Protein AF-A0A661KR61-F1 (afdb_monomer)

pLDDT: mean 91.63, std 11.03, range [31.42, 98.44]

Secondary structure (DSSP, 8-state):
-----SSPEEEEEEE-STTHHHHHHHHHHH-TTEEEEEEEGGGSSTTHHHHTTTTTTT-EEEESS-TTS--TTSHHHHHHHHHHHHHH-HHHHTT--SSSHHHHHHHHHHHHHHHHHHTS--HHHHHHHHTT--EEETTEEE-B-TTS-B-EES-TTTSEEPEEEEEETTTEEEEEESGGG-SSPPPP-

Mean predicted aligned error: 4.67 Å

Structure (mmCIF, N/CA/C/O backbone):
data_AF-A0A661KR61-F1
#
_entry.id   AF-A0A661KR61-F1
#
loop_
_atom_site.group_PDB
_atom_site.id
_atom_site.type_symbol
_atom_site.label_atom_id
_atom_site.label_alt_id
_atom_site.label_comp_id
_atom_site.label_asym_id
_atom_site.label_entity_id
_atom_site.label_seq_id
_atom_site.pdbx_PDB_ins_code
_atom_site.Cartn_x
_atom_site.Cartn_y
_atom_site.Cartn_z
_atom_site.occupancy
_atom_site.B_iso_or_equiv
_atom_site.auth_seq_id
_atom_site.auth_comp_id
_atom_site.auth_asym_id
_atom_site.auth_atom_id
_atom_site.pdbx_PDB_model_num
ATOM 1 N N . PHE A 1 1 ? 21.413 -21.999 -26.553 1.00 31.59 1 PHE A N 1
ATOM 2 C CA . PHE A 1 1 ? 20.041 -22.467 -26.269 1.00 31.59 1 PHE A CA 1
ATOM 3 C C . PHE A 1 1 ? 19.086 -21.278 -26.186 1.00 31.59 1 PHE A C 1
ATOM 5 O O . PHE A 1 1 ? 19.085 -20.569 -25.192 1.00 31.59 1 PHE A O 1
ATOM 12 N N . LYS A 1 2 ? 18.313 -20.999 -27.246 1.00 31.42 2 LYS A N 1
ATOM 13 C CA . LYS A 1 2 ? 17.220 -20.007 -27.212 1.00 31.42 2 LYS A CA 1
ATOM 14 C C . LYS A 1 2 ? 15.921 -20.759 -26.946 1.00 31.42 2 LYS A C 1
ATOM 16 O O . LYS A 1 2 ? 15.347 -21.332 -27.868 1.00 31.42 2 LYS A O 1
ATOM 21 N N . ILE A 1 3 ? 15.464 -20.772 -25.698 1.00 38.59 3 ILE A N 1
ATOM 22 C CA . ILE A 1 3 ? 14.134 -21.291 -25.371 1.00 38.59 3 ILE A CA 1
ATOM 23 C C . ILE A 1 3 ? 13.116 -20.276 -25.911 1.00 38.59 3 ILE A C 1
ATOM 25 O O . ILE A 1 3 ? 12.949 -19.183 -25.373 1.00 38.59 3 ILE A O 1
ATOM 29 N N . ARG A 1 4 ? 12.458 -20.608 -27.027 1.00 40.22 4 ARG A N 1
ATOM 30 C CA . ARG A 1 4 ? 11.282 -19.876 -27.517 1.00 40.22 4 ARG A CA 1
ATOM 31 C C . ARG A 1 4 ? 10.069 -20.342 -26.712 1.00 40.22 4 ARG A C 1
ATOM 33 O O . ARG A 1 4 ? 9.418 -21.315 -27.081 1.00 40.22 4 ARG A O 1
ATOM 40 N N . LEU A 1 5 ? 9.764 -19.641 -25.625 1.00 45.75 5 LEU A N 1
ATOM 41 C CA . LEU A 1 5 ? 8.507 -19.826 -24.902 1.00 45.75 5 LEU A CA 1
ATOM 42 C C . LEU A 1 5 ? 7.337 -19.381 -25.801 1.00 45.75 5 LEU A C 1
ATOM 44 O O . LEU A 1 5 ? 7.309 -18.243 -26.275 1.00 45.75 5 LEU A O 1
ATOM 48 N N . LYS A 1 6 ? 6.414 -20.311 -26.096 1.00 51.25 6 LYS A N 1
ATOM 49 C CA . LYS A 1 6 ? 5.202 -20.097 -26.921 1.00 51.25 6 LYS A CA 1
ATOM 50 C C . LYS A 1 6 ? 3.996 -19.574 -26.116 1.00 51.25 6 LYS A C 1
ATOM 52 O O . LYS A 1 6 ? 2.983 -19.241 -26.716 1.00 51.25 6 LYS A O 1
ATOM 57 N N . LYS A 1 7 ? 4.093 -19.507 -24.784 1.00 65.50 7 LYS A N 1
ATOM 58 C CA . LYS A 1 7 ? 3.062 -19.006 -23.860 1.00 65.50 7 LYS A CA 1
ATOM 59 C C . LYS A 1 7 ? 3.697 -17.970 -22.932 1.00 65.50 7 LYS A C 1
ATOM 61 O O . LYS A 1 7 ? 4.871 -18.129 -22.595 1.00 65.50 7 LYS A O 1
ATOM 66 N N . VAL A 1 8 ? 2.941 -16.941 -22.538 1.00 64.25 8 VAL A N 1
ATOM 67 C CA . VAL A 1 8 ? 3.375 -16.018 -21.477 1.00 64.25 8 VAL A CA 1
ATOM 68 C C . VAL A 1 8 ? 3.581 -16.850 -20.215 1.00 64.25 8 VAL A C 1
ATOM 70 O O . VAL A 1 8 ? 2.656 -17.520 -19.758 1.00 64.25 8 VAL A O 1
ATOM 73 N N . ILE A 1 9 ? 4.803 -16.853 -19.690 1.00 79.00 9 ILE A N 1
ATOM 74 C CA . ILE A 1 9 ? 5.108 -17.445 -18.389 1.00 79.00 9 ILE A CA 1
ATOM 75 C C . ILE A 1 9 ? 5.026 -16.331 -17.356 1.00 79.00 9 ILE A C 1
ATOM 77 O O . ILE A 1 9 ? 5.635 -15.277 -17.534 1.00 79.00 9 ILE A O 1
ATOM 81 N N . ILE A 1 10 ? 4.271 -16.565 -16.288 1.00 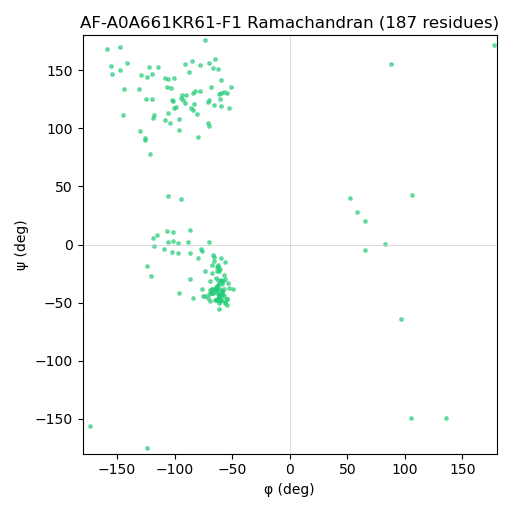85.06 10 ILE A N 1
ATOM 82 C CA . ILE A 1 10 ? 4.309 -15.711 -15.105 1.00 85.06 10 ILE A CA 1
ATOM 83 C C . ILE A 1 10 ? 5.363 -16.293 -14.171 1.00 85.06 10 ILE A C 1
ATOM 85 O O . ILE A 1 10 ? 5.282 -17.458 -13.782 1.00 85.06 10 ILE A O 1
ATOM 89 N N . THR A 1 11 ? 6.360 -15.489 -13.825 1.00 88.00 11 THR A N 1
ATOM 90 C CA . THR A 1 11 ? 7.328 -15.824 -12.782 1.00 88.00 11 THR A CA 1
ATOM 91 C C . THR A 1 11 ? 6.919 -15.090 -11.519 1.00 88.00 11 THR A C 1
ATOM 93 O O . THR A 1 11 ? 6.886 -13.863 -11.509 1.00 88.00 11 THR A O 1
ATOM 96 N N . LEU A 1 12 ? 6.596 -15.845 -10.470 1.00 90.44 12 LEU A N 1
ATOM 97 C CA . LEU A 1 12 ? 6.305 -15.287 -9.156 1.00 90.44 12 LEU A CA 1
ATOM 98 C C . LEU A 1 12 ? 7.587 -15.193 -8.332 1.00 90.44 12 LEU A C 1
ATOM 100 O O . LEU A 1 12 ? 8.327 -16.168 -8.215 1.00 90.44 12 LEU A O 1
ATOM 104 N N . ALA A 1 13 ? 7.838 -14.014 -7.778 1.00 89.38 13 ALA A N 1
ATOM 105 C CA . ALA A 1 13 ? 9.025 -13.691 -7.007 1.00 89.38 13 ALA A CA 1
ATOM 106 C C . ALA A 1 13 ? 8.636 -13.009 -5.689 1.00 89.38 13 ALA A C 1
ATOM 108 O O . ALA A 1 13 ? 7.822 -12.086 -5.675 1.00 89.38 13 ALA A O 1
ATOM 109 N N . PHE A 1 14 ? 9.240 -13.465 -4.591 1.00 89.62 14 PHE A N 1
ATOM 110 C CA . PHE A 1 14 ? 9.034 -12.933 -3.245 1.00 89.62 14 PHE A CA 1
ATOM 111 C C . PHE A 1 14 ? 10.402 -12.653 -2.623 1.00 89.62 14 PHE A C 1
ATOM 113 O O . PHE A 1 14 ? 11.068 -13.572 -2.152 1.00 89.62 14 PHE A O 1
ATOM 120 N N . PHE A 1 15 ? 10.850 -11.398 -2.687 1.00 84.44 15 PHE A N 1
ATOM 121 C CA . PHE A 1 15 ? 12.185 -10.989 -2.253 1.00 84.44 15 PHE A CA 1
ATOM 122 C C . PHE A 1 15 ? 12.162 -9.597 -1.618 1.00 84.44 15 PHE A C 1
ATOM 124 O O . PHE A 1 15 ? 11.628 -8.651 -2.194 1.00 84.44 15 PHE A O 1
ATOM 131 N N . ASP A 1 16 ? 12.831 -9.463 -0.475 1.00 83.12 16 ASP A N 1
ATOM 132 C CA . ASP A 1 16 ? 13.007 -8.185 0.234 1.00 83.12 16 ASP A CA 1
ATOM 133 C C . ASP A 1 16 ? 14.457 -7.661 0.154 1.00 83.12 16 ASP A C 1
ATOM 135 O O . ASP A 1 16 ? 14.792 -6.574 0.612 1.00 83.12 16 ASP A O 1
ATOM 139 N N . MET A 1 17 ? 15.350 -8.442 -0.459 1.00 84.81 17 MET A N 1
ATOM 140 C CA . MET A 1 17 ? 16.787 -8.180 -0.442 1.00 84.81 17 MET A CA 1
ATOM 141 C C . MET A 1 17 ? 17.232 -7.239 -1.584 1.00 84.81 17 MET A C 1
ATOM 143 O O . MET A 1 17 ? 16.651 -7.287 -2.680 1.00 84.81 17 MET A O 1
ATOM 147 N N . PRO A 1 18 ? 18.280 -6.408 -1.391 1.00 80.94 18 PRO A N 1
ATOM 148 C CA . PRO A 1 18 ? 18.786 -5.475 -2.409 1.00 80.94 18 PRO A CA 1
AT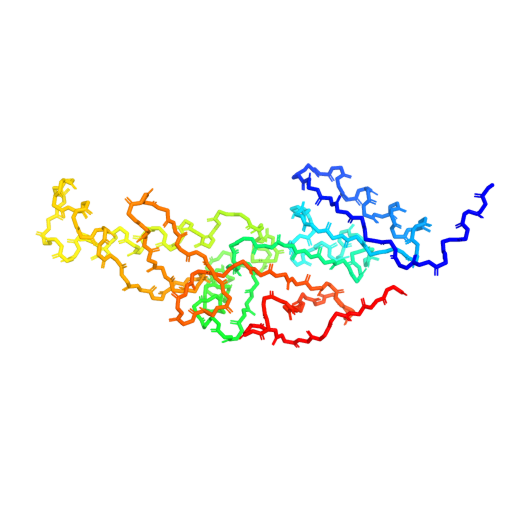OM 149 C C . PRO A 1 18 ? 19.178 -6.122 -3.747 1.00 80.94 18 PRO A C 1
ATOM 151 O O . PRO A 1 18 ? 19.046 -5.504 -4.807 1.00 80.94 18 PRO A O 1
ATOM 154 N N . GLU A 1 19 ? 19.610 -7.384 -3.721 1.00 85.06 19 GLU A N 1
ATOM 155 C CA . GLU A 1 19 ? 20.007 -8.186 -4.884 1.00 85.06 19 GLU A CA 1
ATOM 156 C C . GLU A 1 19 ? 18.862 -8.365 -5.890 1.00 85.06 19 GLU A C 1
ATOM 158 O O . GLU A 1 19 ? 19.101 -8.584 -7.081 1.00 85.06 19 GLU A O 1
ATOM 163 N N . SER A 1 20 ? 17.610 -8.191 -5.456 1.00 84.38 20 SER A N 1
ATOM 164 C CA . SER A 1 20 ? 16.451 -8.202 -6.352 1.00 84.38 20 SER A CA 1
ATOM 165 C C . SER A 1 20 ? 16.540 -7.153 -7.473 1.00 84.38 20 SER A C 1
ATOM 167 O O . SER A 1 20 ? 16.022 -7.382 -8.565 1.00 84.38 20 SER A O 1
ATOM 169 N N . GLY A 1 21 ? 17.269 -6.046 -7.279 1.00 84.56 21 GLY A N 1
ATOM 170 C CA . GLY A 1 21 ? 17.540 -5.080 -8.350 1.00 84.56 21 GLY A CA 1
ATOM 171 C C . GLY A 1 21 ? 18.355 -5.672 -9.509 1.00 84.56 21 GLY A C 1
ATOM 172 O O . GLY A 1 21 ? 18.111 -5.340 -10.672 1.00 84.56 21 GLY A O 1
ATOM 173 N N . ILE A 1 22 ? 19.293 -6.579 -9.209 1.00 87.25 22 ILE A N 1
ATOM 174 C CA . ILE A 1 22 ? 20.069 -7.319 -10.216 1.00 87.25 22 ILE A CA 1
ATOM 175 C C . ILE A 1 22 ? 19.160 -8.328 -10.918 1.00 87.25 22 ILE A C 1
ATOM 177 O O . ILE A 1 22 ? 19.144 -8.369 -12.150 1.00 87.25 22 ILE A O 1
ATOM 181 N N . LEU A 1 23 ? 18.354 -9.073 -10.150 1.00 87.81 23 LEU A N 1
ATOM 182 C CA . LEU A 1 23 ? 17.376 -10.025 -10.686 1.00 87.81 23 LEU A CA 1
ATOM 183 C C . LEU A 1 23 ? 16.437 -9.356 -11.696 1.00 87.81 23 LEU A C 1
ATOM 185 O O . LEU A 1 23 ? 16.252 -9.883 -12.788 1.00 87.81 23 LEU A O 1
ATOM 189 N N . ILE A 1 24 ? 15.884 -8.184 -11.369 1.00 90.69 24 ILE A N 1
ATOM 190 C CA . ILE A 1 24 ? 14.975 -7.443 -12.258 1.00 90.69 24 ILE A CA 1
ATOM 191 C C . ILE A 1 24 ? 15.672 -7.084 -13.571 1.00 90.69 24 ILE A C 1
ATOM 193 O O . ILE A 1 24 ? 15.136 -7.350 -14.647 1.00 90.69 24 ILE A O 1
ATOM 197 N N . LYS A 1 25 ? 16.893 -6.533 -13.506 1.00 90.25 25 LYS A N 1
ATOM 198 C CA . LYS A 1 25 ? 17.667 -6.174 -14.709 1.00 90.25 25 LYS A CA 1
ATOM 199 C C . LYS A 1 25 ? 17.975 -7.401 -15.572 1.00 90.25 25 LYS A C 1
ATOM 201 O O . LYS A 1 25 ? 17.809 -7.356 -16.792 1.00 90.25 25 LYS A O 1
ATOM 206 N N . GLN A 1 26 ? 18.387 -8.504 -14.948 1.00 89.06 26 GLN A N 1
ATOM 207 C CA . GLN A 1 26 ? 18.665 -9.761 -15.643 1.00 89.06 26 GLN A CA 1
ATOM 208 C C . GLN A 1 26 ? 17.397 -10.342 -16.275 1.00 89.06 26 GLN A C 1
ATOM 210 O O . GLN A 1 26 ? 17.406 -10.658 -17.467 1.00 89.06 26 GLN A O 1
ATOM 215 N N . PHE A 1 27 ? 16.295 -10.403 -15.523 1.00 88.31 27 PHE A N 1
ATOM 216 C CA . PHE A 1 27 ? 15.005 -10.894 -16.001 1.00 88.31 27 PHE A CA 1
ATOM 217 C C . PHE A 1 27 ? 14.515 -10.082 -17.199 1.00 88.31 27 PHE A C 1
ATOM 219 O O . PHE A 1 27 ? 14.183 -10.659 -18.233 1.00 88.31 27 PHE A O 1
ATOM 226 N N . HIS A 1 28 ? 14.561 -8.752 -17.108 1.00 87.00 28 HIS A N 1
ATOM 227 C CA . HIS A 1 28 ? 14.201 -7.859 -18.208 1.00 87.00 28 HIS A CA 1
ATOM 228 C C . HIS A 1 28 ? 15.037 -8.131 -19.475 1.00 87.00 28 HIS A C 1
ATOM 230 O O . HIS A 1 28 ? 14.522 -8.112 -20.595 1.00 87.00 28 HIS A O 1
ATOM 236 N N . SER A 1 29 ? 16.328 -8.446 -19.324 1.00 85.06 29 SER A N 1
ATOM 237 C CA . SER A 1 29 ? 17.208 -8.720 -20.467 1.00 85.06 29 SER A CA 1
ATOM 238 C C . SER A 1 29 ? 16.993 -10.103 -21.108 1.00 85.06 29 SER A C 1
ATOM 240 O O . SER A 1 29 ? 17.023 -10.207 -22.339 1.00 85.06 29 SER A O 1
ATOM 242 N N . ILE A 1 30 ? 16.740 -11.144 -20.301 1.00 83.44 30 ILE A N 1
ATOM 243 C CA . ILE A 1 30 ? 16.713 -12.559 -20.723 1.00 83.44 30 ILE A CA 1
ATOM 244 C C . ILE A 1 30 ? 15.286 -13.039 -21.025 1.00 83.44 30 ILE A C 1
ATOM 246 O O . ILE A 1 30 ? 15.050 -13.733 -22.016 1.00 83.44 30 ILE A O 1
ATOM 250 N N . CYS A 1 31 ? 14.316 -12.648 -20.200 1.00 78.94 31 CYS A N 1
ATOM 251 C CA . CYS A 1 31 ? 12.975 -13.229 -20.140 1.00 78.94 31 CYS A CA 1
ATOM 252 C C . CYS A 1 31 ? 11.904 -12.324 -20.769 1.00 78.94 31 CYS A C 1
ATOM 254 O O . CYS A 1 31 ? 10.790 -12.237 -20.266 1.00 78.94 31 CYS A O 1
ATOM 256 N N . ARG A 1 32 ? 12.196 -11.697 -21.919 1.00 71.94 32 ARG A N 1
ATOM 257 C CA . ARG A 1 32 ? 11.331 -10.682 -22.570 1.00 71.94 32 ARG A CA 1
ATOM 258 C C . ARG A 1 32 ? 9.890 -11.109 -22.900 1.00 71.94 32 ARG A C 1
ATOM 260 O O . ARG A 1 32 ? 9.082 -10.257 -23.228 1.00 71.94 32 ARG A O 1
ATOM 267 N N . LYS A 1 33 ? 9.576 -12.409 -22.878 1.00 77.75 33 LYS A N 1
ATOM 268 C CA . LYS A 1 33 ? 8.223 -12.956 -23.122 1.00 77.75 33 LYS A CA 1
ATOM 269 C C . LYS A 1 33 ? 7.528 -13.458 -21.850 1.00 77.75 33 LYS A C 1
ATOM 271 O O . LYS A 1 33 ? 6.548 -14.194 -21.935 1.00 77.75 33 LYS A O 1
ATOM 276 N N . SER A 1 34 ? 8.085 -13.144 -20.685 1.00 83.31 34 SER A N 1
ATOM 277 C CA . SER A 1 34 ? 7.573 -13.564 -19.382 1.00 83.31 34 SER A CA 1
ATOM 278 C C . SER A 1 34 ? 7.225 -12.340 -18.548 1.00 83.31 34 SER A C 1
ATOM 280 O O . SER A 1 34 ? 7.872 -11.300 -18.660 1.00 83.31 34 SER A O 1
ATOM 282 N N . LEU A 1 35 ? 6.193 -12.469 -17.724 1.00 88.19 35 LEU A N 1
ATOM 283 C CA . LEU A 1 35 ? 5.754 -11.435 -16.801 1.00 88.19 35 LEU A CA 1
ATOM 284 C C . LEU A 1 35 ? 6.320 -11.762 -15.421 1.00 88.19 35 LEU A C 1
ATOM 286 O O . LEU A 1 35 ? 6.024 -12.823 -14.870 1.00 88.19 35 LEU A O 1
ATOM 290 N N . LEU A 1 36 ? 7.147 -10.877 -14.873 1.00 91.88 36 LEU A N 1
ATOM 291 C CA . LEU A 1 36 ? 7.590 -10.991 -13.487 1.00 91.88 36 LEU A CA 1
ATOM 292 C C . LEU A 1 36 ? 6.526 -10.358 -12.587 1.00 91.88 36 LEU A C 1
ATOM 294 O O . LEU A 1 36 ? 6.056 -9.248 -12.854 1.00 91.88 36 LEU A O 1
ATOM 298 N N . ALA A 1 37 ? 6.126 -11.087 -11.552 1.00 93.19 37 ALA A N 1
ATOM 299 C CA . ALA A 1 37 ? 5.107 -10.657 -10.612 1.00 93.19 37 ALA A CA 1
ATOM 300 C C . ALA A 1 37 ? 5.450 -11.064 -9.172 1.00 93.19 37 ALA A C 1
ATOM 302 O O . ALA A 1 37 ? 6.181 -12.028 -8.962 1.00 93.19 37 ALA A O 1
ATOM 303 N N . GLY A 1 38 ? 4.903 -10.367 -8.177 1.00 92.81 38 GLY A N 1
ATOM 304 C CA . GLY A 1 38 ? 4.960 -10.789 -6.772 1.00 92.81 38 GLY A CA 1
ATOM 305 C C . GLY A 1 38 ? 5.299 -9.657 -5.809 1.00 92.81 38 GLY A C 1
ATOM 306 O O . GLY A 1 38 ? 4.929 -8.512 -6.056 1.00 92.81 38 GLY A O 1
ATOM 307 N N . ILE A 1 39 ? 5.971 -9.976 -4.705 1.00 91.94 39 ILE A N 1
ATOM 308 C CA . ILE A 1 39 ? 6.432 -8.990 -3.718 1.00 91.94 39 ILE A CA 1
ATOM 309 C C . ILE A 1 39 ? 7.936 -8.819 -3.916 1.00 91.94 39 ILE A C 1
ATOM 311 O O . ILE A 1 39 ? 8.721 -9.689 -3.551 1.00 91.94 39 ILE A O 1
ATOM 315 N N . ILE A 1 40 ? 8.338 -7.707 -4.527 1.00 92.31 40 ILE A N 1
ATOM 316 C CA . ILE A 1 40 ? 9.750 -7.362 -4.714 1.00 92.31 40 ILE A CA 1
ATOM 317 C C . ILE A 1 40 ? 9.961 -5.972 -4.127 1.00 92.31 40 ILE A C 1
ATOM 319 O O . ILE A 1 40 ? 9.740 -4.962 -4.801 1.00 92.31 40 ILE A O 1
ATOM 323 N N . SER A 1 41 ? 10.328 -5.906 -2.848 1.00 89.81 41 SER A N 1
ATOM 324 C CA . SER A 1 41 ? 10.268 -4.657 -2.079 1.00 89.81 41 SER A CA 1
ATOM 325 C C . SER A 1 41 ? 11.096 -3.524 -2.688 1.00 89.81 41 SER A C 1
ATOM 327 O O . SER A 1 41 ? 10.553 -2.425 -2.829 1.00 89.81 41 SER A O 1
ATOM 329 N N . PRO A 1 42 ? 12.336 -3.750 -3.177 1.00 90.62 42 PRO A N 1
ATOM 330 C CA . PRO A 1 42 ? 13.121 -2.688 -3.812 1.00 90.62 42 PRO A CA 1
ATOM 331 C C . PRO A 1 42 ? 12.535 -2.154 -5.126 1.00 90.62 42 PRO A C 1
ATOM 333 O O . PRO A 1 42 ? 13.002 -1.130 -5.626 1.00 90.62 42 PRO A O 1
ATOM 336 N N . ALA A 1 43 ? 11.520 -2.818 -5.687 1.00 93.38 43 ALA A N 1
ATOM 337 C CA . ALA A 1 43 ? 10.821 -2.389 -6.892 1.00 93.38 43 ALA A CA 1
ATOM 338 C C . ALA A 1 43 ? 9.518 -1.620 -6.617 1.00 93.38 43 ALA A C 1
ATOM 340 O O . ALA A 1 43 ? 8.930 -1.087 -7.556 1.00 93.38 43 ALA A O 1
ATOM 341 N N . THR A 1 44 ? 9.055 -1.538 -5.365 1.00 92.88 44 THR A N 1
ATOM 342 C CA . THR A 1 44 ? 7.826 -0.795 -5.024 1.00 92.88 44 THR A CA 1
ATOM 343 C C . THR A 1 44 ? 7.991 0.731 -5.012 1.00 92.88 44 THR A C 1
ATOM 345 O O . THR A 1 44 ? 7.105 1.433 -5.522 1.00 92.88 44 THR A O 1
ATOM 348 N N . PRO A 1 45 ? 9.068 1.288 -4.427 1.00 93.69 45 PRO A N 1
ATOM 349 C CA . PRO A 1 45 ? 9.242 2.733 -4.349 1.00 93.69 45 PRO A CA 1
ATOM 350 C C . PRO A 1 45 ? 9.339 3.396 -5.728 1.00 93.69 45 PRO A C 1
ATOM 352 O O . PRO A 1 45 ? 9.870 2.815 -6.671 1.00 93.69 45 PRO A O 1
ATOM 355 N N . GLU A 1 46 ? 8.916 4.658 -5.843 1.00 94.62 46 GLU A N 1
ATOM 356 C CA . GLU A 1 46 ? 8.973 5.401 -7.117 1.00 94.62 46 GLU A CA 1
ATOM 357 C C . GLU A 1 46 ? 10.387 5.502 -7.693 1.00 94.62 46 GLU A C 1
ATOM 359 O O . GLU A 1 46 ? 10.573 5.507 -8.909 1.00 94.62 46 GLU A O 1
ATOM 364 N N . TYR A 1 47 ? 11.406 5.552 -6.829 1.00 93.00 47 TYR A N 1
ATOM 365 C CA . TYR A 1 47 ? 12.795 5.630 -7.282 1.00 93.00 47 TYR A CA 1
ATOM 366 C C . TYR A 1 47 ? 13.248 4.391 -8.078 1.00 93.00 47 TYR A C 1
ATOM 368 O O . TYR A 1 47 ? 14.241 4.483 -8.808 1.00 93.00 47 TYR A O 1
ATOM 376 N N . ALA A 1 48 ? 12.553 3.251 -7.953 1.00 94.19 48 ALA A N 1
ATOM 377 C CA . ALA A 1 48 ? 12.947 1.986 -8.567 1.00 94.19 48 ALA A CA 1
ATOM 378 C C . ALA A 1 48 ? 13.054 2.080 -10.094 1.00 94.19 48 ALA A C 1
ATOM 380 O O . ALA A 1 48 ? 13.958 1.481 -10.679 1.00 94.19 48 ALA A O 1
ATOM 381 N N . TRP A 1 49 ? 12.202 2.886 -10.737 1.00 95.25 49 TRP A N 1
ATOM 382 C CA . TRP A 1 49 ? 12.290 3.142 -12.176 1.00 95.25 49 TRP A CA 1
ATOM 383 C C . TRP A 1 49 ? 13.680 3.643 -12.578 1.00 95.25 49 TRP A C 1
ATOM 385 O O . TRP A 1 49 ? 14.346 3.048 -13.424 1.00 95.25 49 TRP A O 1
ATOM 395 N N . ASN A 1 50 ? 14.168 4.685 -11.903 1.00 93.50 50 ASN A N 1
ATOM 396 C CA . ASN A 1 50 ? 15.471 5.276 -12.197 1.00 93.50 50 ASN A CA 1
ATOM 397 C C . ASN A 1 50 ? 16.622 4.350 -11.784 1.00 93.50 50 ASN A C 1
ATOM 399 O O . ASN A 1 50 ? 17.566 4.170 -12.550 1.00 93.50 50 ASN A O 1
ATOM 403 N N . ALA A 1 51 ? 16.534 3.712 -10.612 1.00 91.94 51 ALA A N 1
ATOM 404 C CA . ALA A 1 51 ? 17.574 2.794 -10.127 1.00 91.94 51 ALA A CA 1
ATOM 405 C C . ALA A 1 51 ? 17.765 1.566 -11.036 1.00 91.94 51 ALA A C 1
ATOM 407 O O . ALA A 1 51 ? 18.867 1.015 -11.159 1.00 91.94 51 ALA A O 1
ATOM 408 N N . THR A 1 52 ? 16.689 1.141 -11.699 1.00 92.69 52 THR A N 1
ATOM 409 C CA . THR A 1 52 ? 16.705 0.015 -12.635 1.00 92.69 52 THR A CA 1
ATOM 410 C C . THR A 1 52 ? 16.851 0.431 -14.095 1.00 92.69 52 THR A C 1
ATOM 412 O O . THR A 1 52 ? 16.881 -0.442 -14.959 1.00 92.69 52 THR A O 1
ATOM 415 N N . SER A 1 53 ? 16.978 1.732 -14.379 1.00 92.81 53 SER A N 1
ATOM 416 C CA . SER A 1 53 ? 16.999 2.276 -15.743 1.00 92.81 53 SER A CA 1
ATOM 417 C C . SER A 1 53 ? 15.794 1.811 -16.577 1.00 92.81 53 SER A C 1
ATOM 419 O O . SER A 1 53 ? 15.933 1.462 -17.746 1.00 92.81 53 SER A O 1
ATOM 421 N N . GLY A 1 54 ? 14.615 1.756 -15.951 1.00 93.88 54 GLY A N 1
ATOM 422 C CA . GLY A 1 54 ? 13.364 1.321 -16.571 1.00 93.88 54 GLY A CA 1
ATOM 423 C C . GLY A 1 54 ? 13.155 -0.195 -16.629 1.00 93.88 54 GLY A C 1
ATOM 424 O O . GLY A 1 54 ? 12.110 -0.626 -17.099 1.00 93.88 54 GLY A O 1
ATOM 425 N N . ALA A 1 55 ? 14.076 -1.025 -16.123 1.00 93.44 55 ALA A N 1
ATOM 426 C CA . ALA A 1 55 ? 13.936 -2.486 -16.202 1.00 93.44 55 ALA A CA 1
ATOM 427 C C . ALA A 1 55 ? 12.763 -3.066 -15.381 1.00 93.44 55 ALA A C 1
ATOM 429 O O . ALA A 1 55 ? 12.448 -4.244 -15.523 1.00 93.44 55 ALA A O 1
ATOM 430 N N . VAL A 1 56 ? 12.106 -2.256 -14.542 1.00 94.75 56 VAL A N 1
ATOM 431 C CA . VAL A 1 56 ? 10.835 -2.607 -13.883 1.00 94.75 56 VAL A CA 1
ATOM 432 C C . VAL A 1 56 ? 9.615 -2.500 -14.808 1.00 94.75 56 VAL A C 1
ATOM 434 O O . VAL A 1 56 ? 8.520 -2.825 -14.372 1.00 94.75 56 VAL A O 1
ATOM 437 N N . GLU A 1 57 ? 9.744 -2.041 -16.057 1.00 94.44 57 GLU A N 1
ATOM 438 C CA . GLU A 1 57 ? 8.612 -1.933 -16.990 1.00 94.44 57 GLU A CA 1
ATOM 439 C C . GLU A 1 57 ? 7.807 -3.246 -17.084 1.00 94.44 57 GLU A C 1
ATOM 441 O O . GLU A 1 57 ? 8.373 -4.336 -17.171 1.00 94.44 57 GLU A O 1
ATOM 446 N N . LYS A 1 58 ? 6.473 -3.131 -17.065 1.00 93.31 58 LYS A N 1
ATOM 447 C CA . LYS A 1 58 ? 5.483 -4.223 -17.061 1.00 93.31 58 LYS A CA 1
ATOM 448 C C . LYS A 1 58 ? 5.481 -5.123 -15.820 1.00 93.31 58 LYS A C 1
ATOM 450 O O . LYS A 1 58 ? 4.587 -5.961 -15.716 1.00 93.31 58 LYS A O 1
ATOM 455 N N . LEU A 1 59 ? 6.401 -4.949 -14.867 1.00 94.56 59 LEU A N 1
ATOM 456 C CA . LEU A 1 59 ? 6.419 -5.698 -13.607 1.00 94.56 59 LEU A CA 1
ATOM 457 C C . LEU A 1 59 ? 5.099 -5.510 -12.846 1.00 94.56 59 LEU A C 1
ATOM 459 O O . LEU A 1 59 ? 4.662 -4.373 -12.653 1.00 94.56 59 LEU A O 1
ATOM 463 N N . LEU A 1 60 ? 4.503 -6.614 -12.385 1.00 95.62 60 LEU A N 1
ATOM 464 C CA . LEU A 1 60 ? 3.360 -6.591 -11.469 1.00 95.62 60 LEU A CA 1
ATOM 465 C C . LEU A 1 60 ? 3.840 -6.719 -10.024 1.00 95.62 60 LEU A C 1
ATOM 467 O O . LEU A 1 60 ? 4.522 -7.677 -9.670 1.00 95.62 60 LEU A O 1
ATOM 471 N N . LEU A 1 61 ? 3.450 -5.788 -9.166 1.00 95.12 61 LEU A N 1
ATOM 472 C CA . LEU A 1 61 ? 3.826 -5.813 -7.758 1.00 95.12 61 LEU A CA 1
ATOM 473 C C . LEU A 1 61 ? 2.604 -5.879 -6.868 1.00 95.12 61 LEU A C 1
ATOM 475 O O . LEU A 1 61 ? 1.723 -5.028 -6.957 1.00 95.12 61 LEU A O 1
ATOM 479 N N . LEU A 1 62 ? 2.594 -6.884 -5.996 1.00 94.06 62 LEU A N 1
ATOM 480 C CA . LEU A 1 62 ? 1.653 -7.008 -4.899 1.00 94.06 62 LEU A CA 1
ATOM 481 C C . LEU A 1 62 ? 2.146 -6.165 -3.720 1.00 94.06 62 LEU A C 1
ATOM 483 O O . LEU A 1 62 ? 3.224 -6.394 -3.177 1.00 94.06 62 LEU A O 1
ATOM 487 N N . VAL A 1 63 ? 1.317 -5.217 -3.305 1.00 92.94 63 VAL A N 1
ATOM 488 C CA . VAL A 1 63 ? 1.508 -4.357 -2.142 1.00 92.94 63 VAL A CA 1
ATOM 489 C C . VAL A 1 63 ? 0.351 -4.617 -1.188 1.00 92.94 63 VAL A C 1
ATOM 491 O O . VAL A 1 63 ? -0.788 -4.244 -1.459 1.00 92.94 63 VAL A O 1
ATOM 494 N N . LEU A 1 64 ? 0.640 -5.271 -0.064 1.00 88.56 64 LEU A N 1
ATOM 495 C CA . LEU A 1 64 ? -0.369 -5.591 0.953 1.00 88.56 64 LEU A CA 1
ATOM 496 C C . LEU A 1 64 ? -0.901 -4.335 1.660 1.00 88.56 64 LEU A C 1
ATOM 498 O O . LEU A 1 64 ? -2.024 -4.330 2.152 1.00 88.56 64 LEU A O 1
ATOM 502 N N . GLU A 1 65 ? -0.099 -3.270 1.674 1.00 88.31 65 GLU A N 1
ATOM 503 C CA . GLU A 1 65 ? -0.348 -2.031 2.407 1.00 88.31 65 GLU A CA 1
ATOM 504 C C . GLU A 1 65 ? -0.278 -0.842 1.434 1.00 88.31 65 GLU A C 1
ATOM 506 O O . GLU A 1 65 ? 0.800 -0.292 1.207 1.00 88.31 65 GLU A O 1
ATOM 511 N N . PRO A 1 66 ? -1.382 -0.421 0.796 1.00 86.75 66 PRO A N 1
ATOM 512 C CA . PRO A 1 66 ? -1.318 0.471 -0.361 1.00 86.75 66 PRO A CA 1
ATOM 513 C C . PRO A 1 66 ? -0.889 1.915 -0.065 1.00 86.75 66 PRO A C 1
ATOM 515 O O . PRO A 1 66 ? -0.818 2.699 -0.996 1.00 86.75 66 PRO A O 1
ATOM 518 N N . GLY A 1 67 ? -0.550 2.303 1.168 1.00 86.44 67 GLY A N 1
ATOM 519 C CA . GLY A 1 67 ? -0.146 3.683 1.498 1.00 86.44 67 GLY A CA 1
ATOM 520 C C . GLY A 1 67 ? 0.936 4.324 0.603 1.00 86.44 67 GLY A C 1
ATOM 521 O O . GLY A 1 67 ? 0.823 5.505 0.265 1.00 86.44 67 GLY A O 1
ATOM 522 N N . PRO A 1 68 ? 1.968 3.592 0.147 1.00 91.44 68 PRO A N 1
ATOM 523 C CA . PRO A 1 68 ? 2.957 4.102 -0.806 1.00 91.44 68 PRO A CA 1
ATOM 524 C C . PRO A 1 68 ? 2.403 4.372 -2.209 1.00 91.44 68 PRO A C 1
ATOM 526 O O . PRO A 1 68 ? 3.069 5.059 -2.987 1.00 91.44 68 PRO A O 1
ATOM 529 N N . ILE A 1 69 ? 1.236 3.815 -2.542 1.00 94.69 69 ILE A N 1
ATOM 530 C CA . ILE A 1 69 ? 0.548 3.923 -3.829 1.00 94.69 69 ILE A CA 1
ATOM 531 C C . ILE A 1 69 ? -0.689 4.820 -3.638 1.00 94.69 69 ILE A C 1
ATOM 533 O O . ILE A 1 69 ? -1.664 4.398 -3.023 1.00 94.69 69 ILE A O 1
ATOM 537 N N . PRO A 1 70 ? -0.693 6.064 -4.142 1.00 94.50 70 PRO A N 1
ATOM 538 C CA . PRO A 1 70 ? -1.868 6.926 -4.034 1.00 94.50 70 PRO A CA 1
ATOM 539 C C . PRO A 1 70 ? -2.992 6.404 -4.946 1.00 94.50 70 PRO A C 1
ATOM 541 O O . PRO A 1 70 ? -2.951 6.611 -6.155 1.00 94.50 70 PRO A O 1
ATOM 544 N N . ILE A 1 71 ? -3.989 5.730 -4.368 1.00 96.06 71 ILE A N 1
ATOM 545 C CA . ILE A 1 71 ? -5.112 5.100 -5.085 1.00 96.06 71 ILE A CA 1
ATOM 546 C C . ILE A 1 71 ? -6.357 5.974 -4.950 1.00 96.06 71 ILE A C 1
ATOM 548 O O . ILE A 1 71 ? -6.817 6.234 -3.833 1.00 96.06 71 ILE A O 1
ATOM 552 N N . LYS A 1 72 ? -6.970 6.379 -6.069 1.00 96.12 72 LYS A N 1
ATOM 553 C CA . LYS A 1 72 ? -8.116 7.317 -6.064 1.00 96.12 72 LYS A CA 1
ATOM 554 C C . LYS A 1 72 ? -9.313 6.817 -5.254 1.00 96.12 72 LYS A C 1
ATOM 556 O O . LYS A 1 72 ? -9.948 7.591 -4.540 1.00 96.12 72 LYS A O 1
ATOM 561 N N . GLN A 1 73 ? -9.611 5.523 -5.337 1.00 96.81 73 GLN A N 1
ATOM 562 C CA . GLN A 1 73 ? -10.727 4.888 -4.631 1.00 96.81 73 GLN A CA 1
ATOM 563 C C . GLN A 1 73 ? -10.448 4.670 -3.135 1.00 96.81 73 GLN A C 1
ATOM 565 O O . GLN A 1 73 ? -11.360 4.297 -2.396 1.00 96.81 73 GLN A O 1
ATOM 570 N N . ILE A 1 74 ? -9.226 4.958 -2.668 1.00 96.44 74 ILE A N 1
ATOM 571 C CA . ILE A 1 74 ? -8.855 5.005 -1.250 1.00 96.44 74 ILE A CA 1
ATOM 572 C C . ILE A 1 74 ? -8.324 6.417 -0.942 1.00 96.44 74 ILE A C 1
ATOM 574 O O . ILE A 1 74 ? -7.110 6.601 -0.833 1.00 96.44 74 ILE A O 1
ATOM 578 N N . PRO A 1 75 ? -9.189 7.439 -0.777 1.00 95.62 75 PRO A N 1
ATOM 579 C CA . PRO 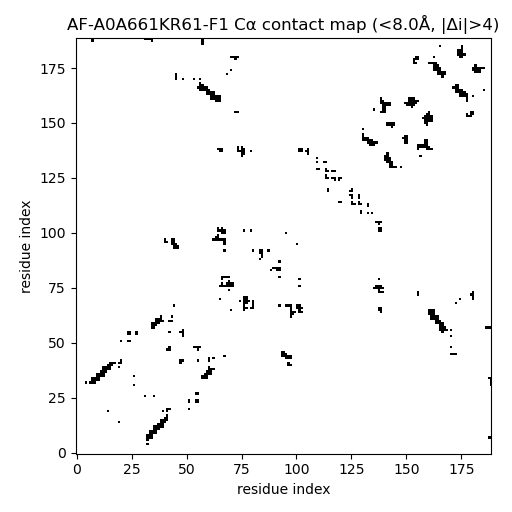A 1 75 ? -8.754 8.835 -0.642 1.00 95.62 75 PRO A CA 1
ATOM 580 C C . PRO A 1 75 ? -7.719 9.080 0.467 1.00 95.62 75 PRO A C 1
ATOM 582 O O . PRO A 1 75 ? -6.816 9.897 0.301 1.00 95.62 75 PRO A O 1
ATOM 585 N N . ARG A 1 76 ? -7.789 8.321 1.572 1.00 96.12 76 ARG A N 1
ATOM 586 C CA . ARG A 1 76 ? -6.799 8.399 2.659 1.00 96.12 76 ARG A CA 1
ATOM 587 C C . ARG A 1 76 ? -5.393 7.970 2.229 1.00 96.12 76 ARG A C 1
ATOM 589 O O . ARG A 1 76 ? -4.433 8.484 2.787 1.00 96.12 76 ARG A O 1
ATOM 596 N N . SER A 1 77 ? -5.250 7.081 1.241 1.00 95.94 77 SER A N 1
ATOM 597 C CA . SER A 1 77 ? -3.942 6.718 0.668 1.00 95.94 77 SER A CA 1
ATOM 598 C C . SER A 1 77 ? -3.315 7.884 -0.097 1.00 95.94 77 SER A C 1
ATOM 600 O O . SER A 1 77 ? -2.133 8.176 0.079 1.00 95.94 77 SER A O 1
ATOM 602 N N . VAL A 1 78 ? -4.123 8.614 -0.874 1.00 96.69 78 VAL A N 1
ATOM 603 C CA . VAL A 1 78 ? -3.699 9.815 -1.606 1.00 96.69 78 VAL A CA 1
ATOM 604 C C . VAL A 1 78 ? -3.278 10.908 -0.628 1.00 96.69 78 VAL A C 1
ATOM 606 O O . VAL A 1 78 ? -2.203 11.492 -0.764 1.00 96.69 78 VAL A O 1
ATOM 609 N N . GLU A 1 79 ? -4.104 11.152 0.390 1.00 96.56 79 GLU A N 1
ATOM 610 C CA . GLU A 1 79 ? -3.821 12.132 1.434 1.00 96.56 79 GLU A CA 1
ATOM 611 C C . GLU A 1 79 ? -2.556 11.781 2.224 1.00 96.56 79 GLU A C 1
ATOM 613 O O . GLU A 1 79 ? -1.694 12.641 2.402 1.00 96.56 79 GLU A O 1
ATOM 618 N N . PHE A 1 80 ? -2.415 10.524 2.655 1.00 96.88 80 PHE A N 1
ATOM 619 C CA . PHE A 1 80 ? -1.223 10.042 3.350 1.00 96.88 80 PHE A CA 1
ATOM 620 C C . PHE A 1 80 ? 0.035 10.274 2.514 1.00 96.88 80 PHE A C 1
ATOM 622 O O . PHE A 1 80 ? 0.995 10.863 3.004 1.00 96.88 80 PHE A O 1
ATOM 629 N N . ASN A 1 81 ? 0.018 9.868 1.242 1.00 96.00 81 ASN A N 1
ATOM 630 C CA . ASN A 1 81 ? 1.171 9.993 0.358 1.00 96.00 81 ASN A CA 1
ATOM 631 C C . ASN A 1 81 ? 1.583 11.463 0.160 1.00 96.00 81 ASN A C 1
ATOM 633 O O . ASN A 1 81 ? 2.768 11.793 0.260 1.00 96.00 81 ASN A O 1
ATOM 637 N N . LYS A 1 82 ? 0.598 12.354 -0.040 1.00 96.50 82 LYS A N 1
ATOM 638 C CA . LYS A 1 82 ? 0.809 13.805 -0.149 1.00 96.50 82 LYS A CA 1
ATOM 639 C C . LYS A 1 82 ? 1.411 14.382 1.133 1.00 96.50 82 LYS A C 1
ATOM 641 O O . LYS A 1 82 ? 2.485 14.978 1.082 1.00 96.50 82 LYS A O 1
ATOM 646 N N . ARG A 1 83 ? 0.763 14.154 2.281 1.00 96.94 83 ARG A N 1
ATOM 647 C CA . ARG A 1 83 ? 1.207 14.675 3.586 1.00 96.94 83 ARG A CA 1
ATOM 648 C C . ARG A 1 83 ? 2.579 14.136 3.987 1.00 96.94 83 ARG A C 1
ATOM 650 O O . ARG A 1 83 ? 3.372 14.861 4.578 1.00 96.94 83 ARG A O 1
ATOM 657 N N . TYR A 1 84 ? 2.890 12.887 3.634 1.00 96.75 84 TYR A N 1
ATOM 658 C CA . TYR A 1 84 ? 4.214 12.312 3.863 1.00 96.75 84 TYR A CA 1
ATOM 659 C C . TYR A 1 84 ? 5.298 13.098 3.113 1.00 96.75 84 TYR A C 1
ATOM 661 O O . TYR A 1 84 ? 6.349 13.388 3.681 1.00 96.75 84 TYR A O 1
ATOM 669 N N . GLY A 1 85 ? 5.038 13.477 1.857 1.00 96.69 85 GLY A N 1
ATOM 670 C CA . GLY A 1 85 ? 5.937 14.329 1.075 1.00 96.69 85 GLY A CA 1
ATOM 671 C C . GLY A 1 85 ? 6.044 15.757 1.605 1.00 96.69 8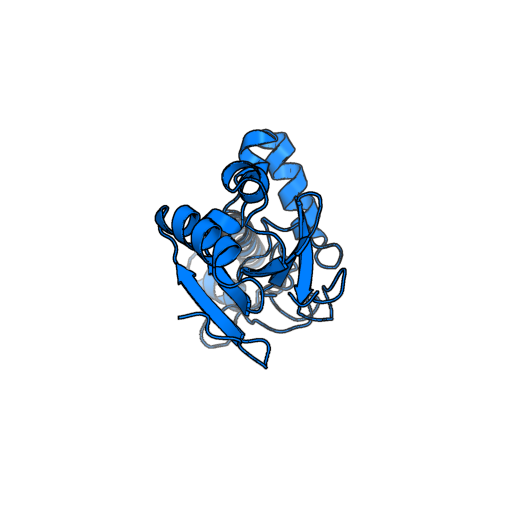5 GLY A C 1
ATOM 672 O O . GLY A 1 85 ? 7.142 16.303 1.625 1.00 96.69 85 GLY A O 1
ATOM 673 N N . GLU A 1 86 ? 4.943 16.342 2.077 1.00 97.88 86 GLU A N 1
ATOM 674 C CA . GLU A 1 86 ? 4.945 17.676 2.697 1.00 97.88 86 GLU A CA 1
ATOM 675 C C . GLU A 1 86 ? 5.776 17.706 3.989 1.00 97.88 86 GLU A C 1
ATOM 677 O O . GLU A 1 86 ? 6.506 18.663 4.227 1.00 97.88 86 GLU A O 1
ATOM 682 N N . PHE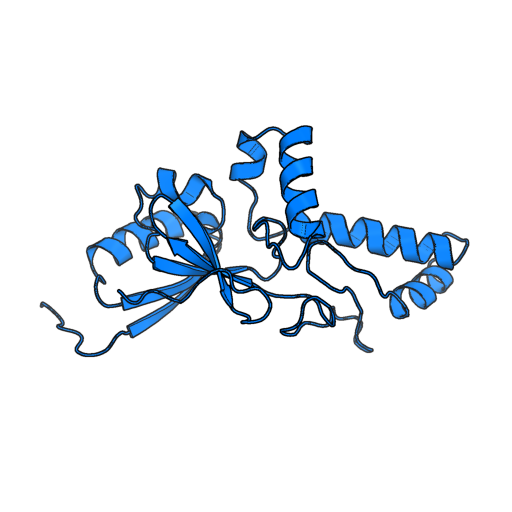 A 1 87 ? 5.702 16.646 4.800 1.00 97.00 87 PHE A N 1
ATOM 683 C CA . PHE A 1 87 ? 6.377 16.584 6.097 1.00 97.00 87 PHE A CA 1
ATOM 684 C C . PHE A 1 87 ? 7.846 16.136 6.003 1.00 97.00 87 PHE A C 1
ATOM 686 O O . PHE A 1 87 ? 8.720 16.747 6.611 1.00 97.00 87 PHE A O 1
ATOM 693 N N . TRP A 1 88 ? 8.136 15.072 5.244 1.00 96.56 88 TRP A N 1
ATOM 694 C CA . TRP A 1 88 ? 9.479 14.468 5.157 1.00 96.56 88 TRP A CA 1
ATOM 695 C C . TRP A 1 88 ? 10.250 14.843 3.883 1.00 96.56 88 TRP A C 1
ATOM 697 O O . TRP A 1 88 ? 11.418 14.478 3.724 1.00 96.56 88 TRP A O 1
ATOM 707 N N . GLY A 1 89 ? 9.605 15.548 2.955 1.00 97.81 89 GLY A N 1
ATOM 708 C CA . GLY A 1 89 ? 10.159 15.915 1.658 1.00 97.81 89 GLY A CA 1
ATOM 709 C C . GLY A 1 89 ? 9.943 14.863 0.564 1.00 97.81 89 GLY A C 1
ATOM 710 O O . GLY A 1 89 ? 9.840 13.653 0.789 1.00 97.81 89 GLY A O 1
ATOM 711 N N . GLU A 1 90 ? 9.956 15.331 -0.684 1.00 95.75 90 GLU A N 1
ATOM 712 C CA . GLU A 1 90 ? 9.645 14.524 -1.871 1.00 95.75 90 GLU A CA 1
ATOM 713 C C . GLU A 1 90 ? 10.608 13.344 -2.085 1.00 95.75 90 GLU A C 1
ATOM 715 O O . GLU A 1 90 ? 10.221 12.266 -2.542 1.00 95.75 90 GLU A O 1
ATOM 720 N N . LYS A 1 91 ? 11.880 13.514 -1.707 1.00 95.56 91 LYS A N 1
ATOM 721 C CA . LYS A 1 91 ? 12.888 12.447 -1.781 1.00 95.56 91 LYS A CA 1
ATOM 722 C C . LYS A 1 91 ? 12.552 11.281 -0.847 1.00 95.56 91 LYS A C 1
ATOM 724 O O . LYS A 1 91 ? 12.817 10.138 -1.212 1.00 95.56 91 LYS A O 1
ATOM 729 N N . ALA A 1 92 ? 11.994 11.560 0.332 1.00 95.12 92 ALA A N 1
ATOM 730 C CA . ALA A 1 92 ? 11.554 10.531 1.269 1.00 95.12 92 ALA A CA 1
ATOM 731 C C . ALA A 1 92 ? 10.272 9.856 0.764 1.00 95.12 92 ALA A C 1
ATOM 733 O O . ALA A 1 92 ? 10.215 8.629 0.711 1.00 95.12 92 ALA A O 1
ATOM 734 N N . ARG A 1 93 ? 9.297 10.639 0.278 1.00 95.50 93 ARG A N 1
ATOM 735 C CA . ARG A 1 93 ? 8.054 10.118 -0.324 1.00 95.50 93 ARG A CA 1
ATOM 736 C C . ARG A 1 93 ? 8.327 9.123 -1.456 1.00 95.50 93 ARG A C 1
ATOM 738 O O . ARG A 1 93 ? 7.793 8.019 -1.457 1.00 95.50 93 ARG A O 1
ATOM 745 N N . LYS A 1 94 ? 9.237 9.461 -2.376 1.00 94.56 94 LYS A N 1
ATOM 746 C CA . LYS A 1 94 ? 9.640 8.586 -3.496 1.00 94.56 94 LYS A CA 1
ATOM 747 C C . LYS A 1 94 ? 10.361 7.302 -3.072 1.00 94.56 94 LYS A C 1
ATOM 749 O O . LYS A 1 94 ? 10.525 6.397 -3.892 1.00 94.56 94 LYS A O 1
ATOM 754 N N . LYS A 1 95 ? 10.808 7.225 -1.817 1.00 93.38 95 LYS A N 1
ATOM 755 C CA . LYS A 1 95 ? 11.460 6.061 -1.205 1.00 93.38 95 LYS A CA 1
ATOM 756 C C . LYS A 1 95 ? 10.535 5.250 -0.300 1.00 93.38 95 LYS A C 1
ATOM 758 O O . LYS A 1 95 ? 11.009 4.281 0.286 1.00 93.38 95 LYS A O 1
ATOM 763 N N . LEU A 1 96 ? 9.254 5.613 -0.191 1.00 91.88 96 LEU A N 1
ATOM 764 C CA . LEU A 1 96 ? 8.283 4.852 0.592 1.00 91.88 96 LEU A CA 1
ATOM 765 C C . LEU A 1 96 ? 8.284 3.376 0.166 1.00 91.88 96 LEU A C 1
ATOM 767 O O . LEU A 1 96 ? 7.980 3.051 -0.984 1.00 91.88 96 LEU A O 1
ATOM 771 N N . SER A 1 97 ? 8.650 2.512 1.114 1.00 86.75 97 SER A N 1
ATOM 772 C CA . SER A 1 97 ? 8.618 1.053 0.984 1.00 86.75 97 SER A CA 1
ATOM 773 C C . SER A 1 97 ? 7.179 0.539 0.961 1.00 86.75 97 SER A C 1
ATOM 775 O O . SER A 1 97 ? 6.305 1.189 1.526 1.00 86.75 97 SER A O 1
ATOM 777 N N . CYS A 1 98 ? 6.944 -0.643 0.377 1.00 82.56 98 CYS A N 1
ATOM 778 C CA . CYS A 1 98 ? 5.667 -1.373 0.443 1.00 82.56 98 CYS A CA 1
ATOM 779 C C . CYS A 1 98 ? 5.225 -1.745 1.866 1.00 82.56 98 CYS A C 1
ATOM 781 O O . CYS A 1 98 ? 4.087 -2.176 2.031 1.00 82.56 98 CYS A O 1
ATOM 783 N N . HIS A 1 99 ? 6.105 -1.596 2.861 1.00 85.69 99 HIS A N 1
ATOM 784 C CA . HIS A 1 99 ? 5.862 -1.995 4.241 1.00 85.69 99 HIS A CA 1
ATOM 785 C C . HIS A 1 99 ? 6.047 -0.842 5.228 1.00 85.69 99 HIS A C 1
ATOM 787 O O . HIS A 1 99 ? 6.951 -0.007 5.104 1.00 85.69 99 HIS A O 1
ATOM 793 N N . GLY A 1 100 ? 5.211 -0.847 6.263 1.00 87.38 100 GLY A N 1
ATOM 794 C CA . GLY A 1 100 ? 5.448 -0.135 7.511 1.00 87.38 100 GLY A CA 1
ATOM 795 C C . GLY A 1 100 ? 4.755 1.216 7.575 1.00 87.38 100 GLY A C 1
ATOM 796 O O . GLY A 1 100 ? 3.883 1.402 8.413 1.00 87.38 100 GLY A O 1
ATOM 797 N N . ALA A 1 101 ? 5.109 2.172 6.713 1.00 92.00 101 ALA A N 1
ATOM 798 C CA . ALA A 1 101 ? 4.702 3.568 6.921 1.00 92.00 101 ALA A CA 1
ATOM 799 C C . ALA A 1 101 ? 3.172 3.776 6.917 1.00 92.00 101 ALA A C 1
ATOM 801 O O . ALA A 1 101 ? 2.643 4.461 7.792 1.00 92.00 101 ALA A O 1
ATOM 802 N N . GLY A 1 102 ? 2.460 3.174 5.957 1.00 92.50 102 GLY A N 1
ATOM 803 C CA . GLY A 1 102 ? 1.000 3.289 5.856 1.00 92.50 102 GLY A CA 1
ATOM 804 C C . GLY A 1 102 ? 0.272 2.567 6.993 1.00 92.50 102 GLY A C 1
ATOM 805 O O . GLY A 1 102 ? -0.575 3.162 7.656 1.00 92.50 102 GLY A O 1
ATOM 806 N N . CYS A 1 103 ? 0.641 1.313 7.267 1.00 91.31 103 CYS A N 1
ATOM 807 C CA . CYS A 1 103 ? 0.028 0.529 8.340 1.00 91.31 103 CYS A CA 1
ATOM 808 C C . CYS A 1 103 ? 0.346 1.065 9.737 1.00 91.31 103 CYS A C 1
ATOM 810 O O . CYS A 1 103 ? -0.541 1.091 10.582 1.00 91.31 103 CYS A O 1
ATOM 812 N N . ALA A 1 104 ? 1.568 1.540 9.990 1.00 94.44 104 ALA A N 1
ATOM 813 C CA . ALA A 1 104 ? 1.920 2.162 11.265 1.00 94.44 104 ALA A CA 1
ATOM 814 C C . ALA A 1 104 ? 1.115 3.448 11.497 1.00 94.44 104 ALA A C 1
ATOM 816 O O . ALA A 1 104 ? 0.650 3.691 12.609 1.00 94.44 104 ALA A O 1
ATOM 817 N N . TYR A 1 105 ? 0.898 4.241 10.441 1.00 95.38 105 TYR A N 1
ATOM 818 C CA . TYR A 1 105 ? 0.033 5.416 10.506 1.00 95.38 105 TYR A CA 1
ATOM 819 C C . TYR A 1 105 ? -1.406 5.026 10.868 1.00 95.38 105 TYR A C 1
ATOM 821 O O . TYR A 1 105 ? -1.967 5.562 11.823 1.00 95.38 105 TYR A O 1
ATOM 829 N N . ASP A 1 106 ? -1.986 4.050 10.167 1.00 96.56 106 ASP A N 1
ATOM 830 C CA . ASP A 1 106 ? -3.331 3.557 10.471 1.00 96.56 106 ASP A CA 1
ATOM 831 C C . ASP A 1 106 ? -3.436 2.971 11.889 1.00 96.56 106 ASP A C 1
ATOM 833 O O . ASP A 1 106 ? -4.388 3.287 12.603 1.00 96.56 106 ASP A O 1
ATOM 837 N N . ALA A 1 107 ? -2.450 2.187 12.334 1.00 96.56 107 ALA A N 1
ATOM 838 C CA . ALA A 1 107 ? -2.435 1.551 13.652 1.00 96.56 107 ALA A CA 1
ATOM 839 C C . ALA A 1 107 ? -2.518 2.568 14.801 1.00 96.56 107 ALA A C 1
ATOM 841 O O . ALA A 1 107 ? -3.255 2.352 15.765 1.00 96.56 107 ALA A O 1
ATOM 842 N N . VAL A 1 108 ? -1.827 3.708 14.681 1.00 97.31 108 VAL A N 1
ATOM 843 C CA . VAL A 1 108 ? -1.917 4.791 15.674 1.00 97.31 108 VAL A CA 1
ATOM 844 C C . VAL A 1 108 ? -3.337 5.356 15.734 1.00 97.31 108 VAL A C 1
ATOM 846 O O . VAL A 1 108 ? -3.896 5.489 16.820 1.00 97.31 108 VAL A O 1
ATOM 849 N N . TYR A 1 109 ? -3.962 5.644 14.588 1.00 97.56 109 TYR A N 1
ATOM 850 C CA . TYR A 1 109 ? -5.329 6.181 14.564 1.00 97.56 109 TYR A CA 1
ATOM 851 C C . TYR A 1 109 ? -6.386 5.168 15.013 1.00 97.56 109 TYR A C 1
ATOM 853 O O . TYR A 1 109 ? -7.388 5.560 15.611 1.00 97.56 109 TYR A O 1
ATOM 861 N N . VAL A 1 110 ? -6.164 3.879 14.755 1.00 98.19 110 VAL A N 1
ATOM 862 C CA . VAL A 1 110 ? -6.993 2.790 15.283 1.00 98.19 110 VAL A CA 1
ATOM 863 C C . VAL A 1 110 ? -6.953 2.790 16.809 1.00 98.19 110 VAL A C 1
ATOM 865 O O . VAL A 1 110 ? -8.009 2.792 17.443 1.00 98.19 110 VAL A O 1
ATOM 868 N N . LEU A 1 111 ? -5.755 2.858 17.399 1.00 98.00 111 LEU A N 1
ATOM 869 C CA . LEU A 1 111 ? -5.591 2.898 18.850 1.00 98.00 111 LEU A CA 1
ATOM 870 C C . LEU A 1 111 ? -6.229 4.153 19.458 1.00 98.00 111 LEU A C 1
ATOM 872 O O . LEU A 1 111 ? -7.005 4.039 20.404 1.00 98.00 111 LEU A O 1
ATOM 876 N N . VAL A 1 112 ? -5.967 5.332 18.883 1.00 97.88 112 VAL A N 1
ATOM 877 C CA . VAL A 1 112 ? -6.561 6.601 19.340 1.00 97.88 112 VAL A CA 1
ATOM 878 C C . VAL A 1 112 ? -8.086 6.522 19.327 1.00 97.88 112 VAL A C 1
ATOM 880 O O . VAL A 1 112 ? -8.715 6.785 20.349 1.00 97.88 112 VAL A O 1
ATOM 883 N N . LYS A 1 113 ? -8.689 6.072 18.220 1.00 98.19 113 LYS A N 1
ATOM 884 C CA . LYS A 1 113 ? -10.149 5.953 18.102 1.00 98.19 113 LYS A CA 1
ATOM 885 C C . LYS A 1 113 ? -10.740 4.992 19.138 1.00 98.19 113 LYS A C 1
ATOM 887 O O . LYS A 1 113 ? -11.828 5.244 19.655 1.00 98.19 113 LYS A O 1
ATOM 892 N N . ALA A 1 114 ? -10.053 3.891 19.437 1.00 98.44 114 ALA A N 1
ATOM 893 C CA . ALA A 1 114 ? -10.495 2.954 20.465 1.00 98.44 114 ALA A CA 1
ATOM 894 C C . ALA A 1 114 ? -10.402 3.559 21.875 1.00 98.44 114 ALA A C 1
ATOM 896 O O . ALA A 1 114 ? -11.340 3.418 22.655 1.00 98.44 114 ALA A O 1
ATOM 897 N N . MET A 1 115 ? -9.324 4.288 22.182 1.00 98.44 115 MET A N 1
ATOM 898 C CA . MET A 1 115 ? -9.167 4.995 23.460 1.00 98.44 115 MET A CA 1
ATOM 899 C C . MET A 1 115 ? -10.225 6.090 23.648 1.00 98.44 115 MET A C 1
ATOM 901 O O . MET A 1 115 ? -10.805 6.202 24.727 1.00 98.44 115 MET A O 1
ATOM 905 N N . GLU A 1 116 ? -10.524 6.857 22.595 1.00 98.19 116 GLU A N 1
ATOM 906 C CA . GLU A 1 116 ? -11.583 7.875 22.602 1.00 98.19 116 GLU A CA 1
ATOM 907 C C . GLU A 1 116 ? -12.959 7.256 22.868 1.00 98.19 116 GLU A C 1
ATOM 909 O O . GLU A 1 116 ? -13.703 7.752 23.712 1.00 98.19 116 GLU A O 1
ATOM 914 N N . LYS A 1 117 ? -13.282 6.137 22.206 1.00 98.12 117 LYS A N 1
ATOM 915 C CA . LYS A 1 117 ? -14.532 5.401 22.450 1.00 98.12 117 LYS A CA 1
ATOM 916 C C . LYS A 1 117 ? -14.608 4.803 23.852 1.00 98.12 117 LYS A C 1
ATOM 918 O O . LYS A 1 117 ? -15.681 4.797 24.450 1.00 98.12 117 LYS A O 1
ATOM 923 N N . ALA A 1 118 ? -13.491 4.300 24.372 1.00 98.25 118 ALA A N 1
ATOM 924 C CA . ALA A 1 118 ? -13.434 3.709 25.703 1.00 98.25 118 ALA A CA 1
ATOM 925 C C . ALA A 1 118 ? -13.505 4.770 26.818 1.00 98.25 118 ALA A C 1
ATOM 927 O O . ALA A 1 118 ? -13.856 4.443 27.952 1.00 98.25 118 ALA A O 1
ATOM 928 N N . GLY A 1 119 ? -13.143 6.026 26.520 1.00 98.38 119 GLY A N 1
ATOM 929 C CA . GLY A 1 119 ? -13.054 7.111 27.502 1.00 98.38 119 GLY A CA 1
ATOM 930 C C . GLY A 1 119 ? -11.962 6.884 28.554 1.00 98.38 119 GLY A C 1
ATOM 931 O O . GLY A 1 119 ? -12.025 7.428 29.654 1.00 98.38 119 GLY A O 1
ATOM 932 N N . THR A 1 120 ? -10.984 6.028 28.256 1.00 97.44 120 THR A N 1
ATOM 933 C CA . THR A 1 120 ? -9.949 5.589 29.197 1.00 97.44 120 THR A CA 1
ATOM 934 C C . THR A 1 120 ? -8.728 5.049 28.457 1.00 97.44 120 THR A C 1
ATOM 936 O O . THR A 1 120 ? -8.767 4.786 27.257 1.00 97.44 120 THR A O 1
ATOM 939 N N . LYS A 1 121 ? -7.638 4.856 29.201 1.00 96.50 121 LYS A N 1
ATOM 940 C CA . LYS A 1 121 ? -6.411 4.186 28.743 1.00 96.50 121 LYS A CA 1
ATOM 941 C C . LYS A 1 121 ? -6.263 2.773 29.318 1.00 96.50 121 LYS A C 1
ATOM 943 O O . LYS A 1 121 ? -5.243 2.133 29.100 1.00 96.50 121 LYS A O 1
ATOM 948 N N . ASP A 1 122 ? -7.250 2.324 30.089 1.00 98.31 122 ASP A N 1
ATOM 949 C CA . ASP A 1 122 ? -7.313 0.971 30.637 1.00 98.31 122 ASP A CA 1
ATOM 950 C C . ASP A 1 122 ? -7.349 -0.071 29.509 1.00 98.31 122 ASP A C 1
ATOM 952 O O . ASP A 1 122 ? -8.201 0.007 28.620 1.00 98.31 122 ASP A O 1
ATOM 956 N N . ALA A 1 123 ? -6.415 -1.024 29.535 1.00 98.06 123 ALA A N 1
ATOM 957 C CA . ALA A 1 123 ? -6.174 -1.930 28.416 1.00 98.06 123 ALA A CA 1
ATOM 958 C C . ALA A 1 123 ? -7.399 -2.795 28.086 1.00 98.06 123 ALA A C 1
ATOM 960 O O . ALA A 1 123 ? -7.806 -2.850 26.927 1.00 98.06 123 ALA A O 1
ATOM 961 N N . ASP A 1 124 ? -8.040 -3.393 29.092 1.00 98.31 124 ASP A N 1
ATOM 962 C CA . ASP A 1 124 ? -9.195 -4.276 28.893 1.00 98.31 124 ASP A CA 1
ATOM 963 C C . ASP A 1 124 ? -10.386 -3.530 28.285 1.00 98.31 124 ASP A C 1
ATOM 965 O O . ASP A 1 124 ? -11.102 -4.053 27.425 1.00 98.31 124 ASP A O 1
ATOM 969 N N . LYS A 1 125 ? -10.605 -2.279 28.705 1.00 98.38 125 LYS A N 1
ATOM 970 C CA . LYS A 1 125 ? -11.641 -1.420 28.119 1.00 98.38 125 LYS A CA 1
ATOM 971 C C . LYS A 1 125 ? -11.299 -0.998 26.690 1.00 98.38 125 LYS A C 1
ATOM 973 O O . LYS A 1 125 ? -12.190 -0.993 25.844 1.00 98.38 125 LYS A O 1
ATOM 978 N N . VAL A 1 126 ? -10.034 -0.690 26.400 1.00 98.38 126 VAL A N 1
ATOM 979 C CA . VAL A 1 126 ? -9.585 -0.325 25.045 1.00 98.38 126 VAL A CA 1
ATOM 980 C C . VAL A 1 126 ? -9.691 -1.511 24.085 1.00 98.38 126 VAL A C 1
ATOM 982 O O . VAL A 1 126 ? -10.182 -1.331 22.972 1.00 98.38 126 VAL A O 1
ATOM 985 N N . VAL A 1 127 ? -9.314 -2.723 24.506 1.00 97.94 127 VAL A N 1
ATOM 986 C CA . VAL A 1 127 ? -9.437 -3.947 23.690 1.00 97.94 127 VAL A CA 1
ATOM 987 C C . VAL A 1 127 ? -10.884 -4.170 23.247 1.00 97.94 127 VAL A C 1
ATOM 989 O O . VAL A 1 127 ? -11.133 -4.381 22.062 1.00 97.94 127 VAL A O 1
ATOM 992 N N . LYS A 1 128 ? -11.856 -4.004 24.153 1.00 97.75 128 LYS A N 1
ATOM 993 C CA . LYS A 1 128 ? -13.288 -4.129 23.818 1.00 97.75 128 LYS A CA 1
ATOM 994 C C . LYS A 1 128 ? -13.755 -3.140 22.748 1.00 97.75 128 LYS A C 1
ATOM 996 O O . LYS A 1 128 ? -14.685 -3.445 22.004 1.00 97.75 128 LYS A O 1
ATOM 1001 N N . GLU A 1 129 ? -13.154 -1.953 22.673 1.00 98.38 129 GLU A N 1
ATOM 1002 C CA . GLU A 1 129 ? -13.468 -0.968 21.633 1.00 98.38 129 GLU A CA 1
ATOM 1003 C C . GLU A 1 129 ? -12.653 -1.177 20.350 1.00 98.38 129 GLU A C 1
ATOM 1005 O O . GLU A 1 129 ? -13.172 -0.917 19.261 1.00 98.38 129 GLU A O 1
ATOM 1010 N N . LEU A 1 130 ? -11.429 -1.715 20.448 1.00 97.81 130 LEU A N 1
ATOM 1011 C CA . LEU A 1 130 ? -10.632 -2.160 19.298 1.00 97.81 130 LEU A CA 1
ATOM 1012 C C . LEU A 1 130 ? -11.359 -3.248 18.501 1.00 97.81 130 LEU A C 1
ATOM 1014 O O . LEU A 1 130 ? -11.434 -3.162 17.278 1.00 97.81 130 LEU A O 1
ATOM 1018 N N . GLU A 1 131 ? -11.972 -4.220 19.177 1.00 97.50 131 GLU A N 1
ATOM 1019 C CA . GLU A 1 131 ? -12.767 -5.281 18.535 1.00 97.50 131 GLU A CA 1
ATOM 1020 C C . GLU A 1 131 ? -13.977 -4.737 17.752 1.00 97.50 131 GLU A C 1
ATOM 1022 O O . GLU A 1 131 ? -14.465 -5.374 16.820 1.00 97.50 131 GLU A O 1
ATOM 1027 N N . LYS A 1 132 ? -14.444 -3.529 18.095 1.00 97.56 132 LYS A N 1
ATOM 1028 C CA . LYS A 1 132 ? -15.560 -2.823 17.443 1.00 97.56 132 LYS A CA 1
ATOM 1029 C C . LYS A 1 132 ? -15.086 -1.727 16.484 1.00 97.56 132 LYS A C 1
ATOM 1031 O O . LYS A 1 132 ? -15.890 -0.880 16.068 1.00 97.56 132 LYS A O 1
ATOM 1036 N N . ILE A 1 133 ? -13.788 -1.668 16.176 1.00 97.81 133 ILE A N 1
ATOM 1037 C CA . ILE A 1 133 ? -13.248 -0.689 15.234 1.00 97.81 133 ILE A CA 1
ATOM 1038 C C . ILE A 1 133 ? -13.906 -0.879 13.873 1.00 97.81 133 ILE A C 1
ATOM 1040 O O . ILE A 1 133 ? -13.949 -1.965 13.298 1.00 97.81 133 ILE A O 1
ATOM 1044 N N . ASP A 1 134 ? -14.377 0.244 13.351 1.00 97.69 134 ASP A N 1
ATOM 1045 C CA . ASP A 1 134 ? -14.795 0.395 11.973 1.00 97.69 134 ASP A CA 1
ATOM 1046 C C . ASP A 1 134 ? -14.415 1.809 11.538 1.00 97.69 134 ASP A C 1
ATOM 1048 O O . ASP A 1 134 ? -14.902 2.815 12.083 1.00 97.69 134 ASP A O 1
ATOM 1052 N N . MET A 1 135 ? -13.440 1.906 10.639 1.00 97.31 135 MET A N 1
ATOM 1053 C CA . MET A 1 135 ? -12.989 3.184 10.104 1.00 97.31 135 MET A CA 1
ATOM 1054 C C . MET A 1 135 ? -12.352 3.036 8.732 1.00 97.31 135 MET A C 1
ATOM 1056 O O . MET A 1 135 ? -11.761 2.013 8.414 1.00 97.31 135 MET A O 1
ATOM 1060 N N . ASN A 1 136 ? -12.408 4.097 7.935 1.00 97.25 136 ASN A N 1
ATOM 1061 C CA . ASN A 1 136 ? -11.591 4.187 6.731 1.00 97.25 136 ASN A CA 1
ATOM 1062 C C . ASN A 1 136 ? -10.168 4.564 7.136 1.00 97.25 136 ASN A C 1
ATOM 1064 O O . ASN A 1 136 ? -10.004 5.512 7.899 1.00 97.25 136 ASN A O 1
ATOM 1068 N N . GLY A 1 137 ? -9.169 3.862 6.619 1.00 96.19 137 GLY A N 1
ATOM 1069 C CA . GLY A 1 137 ? -7.736 4.100 6.776 1.00 96.19 137 GLY A CA 1
ATOM 1070 C C . GLY A 1 137 ? -7.036 4.247 5.427 1.00 96.19 137 GLY A C 1
ATOM 1071 O O . GLY A 1 137 ? -7.671 4.247 4.368 1.00 96.19 137 GLY A O 1
ATOM 1072 N N . VAL A 1 138 ? -5.716 4.371 5.476 1.00 96.50 138 VAL A N 1
ATOM 1073 C CA . VAL A 1 138 ? -4.809 4.371 4.322 1.00 96.50 138 VAL A CA 1
ATOM 1074 C C . VAL A 1 138 ? -4.921 3.067 3.526 1.00 96.50 138 VAL A C 1
ATOM 1076 O O . VAL A 1 138 ? -4.787 3.091 2.305 1.00 96.50 138 VAL A O 1
ATOM 1079 N N . VAL A 1 139 ? -5.228 1.950 4.192 1.00 95.62 139 VAL A N 1
ATOM 1080 C CA . VAL A 1 139 ? -5.378 0.625 3.559 1.00 95.62 139 VAL A CA 1
ATOM 1081 C C . VAL A 1 139 ? -6.789 0.300 3.045 1.00 95.62 139 VAL A C 1
ATOM 1083 O O . VAL A 1 139 ? -7.016 -0.798 2.542 1.00 95.62 139 VAL A O 1
ATOM 1086 N N . GLY A 1 140 ? -7.756 1.215 3.159 1.00 96.06 140 GLY A N 1
ATOM 1087 C CA . GLY A 1 140 ? -9.180 0.930 2.924 1.00 96.06 140 GLY A CA 1
ATOM 1088 C C 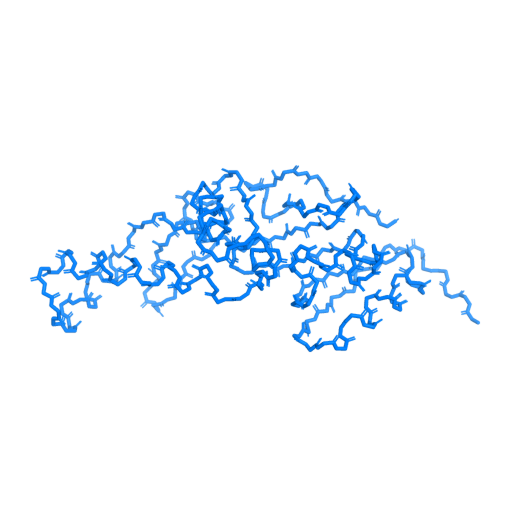. GLY A 1 140 ? -9.956 0.856 4.238 1.00 96.06 140 GLY A C 1
ATOM 1089 O O . GLY A 1 140 ? -9.621 1.556 5.192 1.00 96.06 140 GLY A O 1
ATOM 1090 N N . ARG A 1 141 ? -11.016 0.047 4.321 1.00 97.44 141 ARG A N 1
ATOM 1091 C CA . ARG A 1 141 ? -11.835 -0.043 5.542 1.00 97.44 141 ARG A CA 1
ATOM 1092 C C . ARG A 1 141 ? -11.232 -1.008 6.560 1.00 97.44 141 ARG A C 1
ATOM 1094 O O . ARG A 1 141 ? -11.193 -2.214 6.342 1.00 97.44 141 ARG A O 1
ATOM 1101 N N . ILE A 1 142 ? -10.828 -0.471 7.702 1.00 97.88 142 ILE A N 1
ATOM 1102 C CA . ILE A 1 142 ? -10.232 -1.194 8.821 1.00 97.88 142 ILE A CA 1
ATOM 1103 C C . ILE A 1 142 ? -11.334 -1.747 9.718 1.00 97.88 142 ILE A C 1
ATOM 1105 O O . ILE A 1 142 ? -12.108 -0.987 10.305 1.00 97.88 142 ILE A O 1
ATOM 1109 N N . ARG A 1 143 ? -11.366 -3.077 9.817 1.00 97.62 143 ARG A N 1
ATOM 1110 C CA . ARG A 1 143 ? -12.166 -3.877 10.751 1.00 97.62 143 ARG A CA 1
ATOM 1111 C C . ARG A 1 143 ? -11.381 -5.135 11.101 1.00 97.62 143 ARG A C 1
ATOM 1113 O O . ARG A 1 143 ? -10.640 -5.635 10.251 1.00 97.62 143 ARG A O 1
ATOM 1120 N N . PHE A 1 144 ? -11.587 -5.657 12.302 1.00 97.38 144 PHE A N 1
ATOM 1121 C CA . PHE A 1 144 ? -10.947 -6.889 12.751 1.00 97.38 144 PHE A CA 1
ATOM 1122 C C . PHE A 1 144 ? -11.939 -8.051 12.764 1.00 97.38 144 PHE A C 1
ATOM 1124 O O . PHE A 1 144 ? -13.122 -7.870 13.057 1.00 97.38 144 PHE A O 1
ATOM 1131 N N . SER A 1 145 ? -11.464 -9.240 12.399 1.00 96.75 145 SER A N 1
ATOM 1132 C CA . SER A 1 145 ? -12.213 -10.481 12.578 1.00 96.75 145 SER A CA 1
ATOM 1133 C C . SER A 1 145 ? -12.227 -10.894 14.054 1.00 96.75 145 SER A C 1
ATOM 1135 O O . SER A 1 145 ? -11.572 -10.275 14.897 1.00 96.75 145 SER A O 1
ATOM 1137 N N . LYS A 1 146 ? -12.956 -11.968 14.376 1.00 95.25 146 LYS A N 1
ATOM 1138 C CA . LYS A 1 146 ? -12.967 -12.533 15.736 1.00 95.25 146 LYS A CA 1
ATOM 1139 C C . LYS A 1 146 ? -11.594 -13.062 16.161 1.00 95.25 146 LYS A C 1
ATOM 1141 O O . LYS A 1 146 ? -11.309 -13.135 17.345 1.00 95.25 146 LYS A O 1
ATOM 1146 N N . GLU A 1 147 ? -10.745 -13.380 15.191 1.00 96.62 147 GLU A N 1
ATOM 1147 C CA . GLU A 1 147 ? -9.358 -13.820 15.358 1.00 96.62 147 GLU A CA 1
ATOM 1148 C C . GLU A 1 147 ? -8.378 -12.633 15.448 1.00 96.62 147 GLU A C 1
ATOM 1150 O O . GLU A 1 147 ? -7.168 -12.814 15.321 1.00 96.62 147 GLU A O 1
ATOM 1155 N N . HIS A 1 148 ? -8.900 -11.409 15.617 1.00 95.88 148 HIS A N 1
ATOM 1156 C CA . HIS A 1 148 ? -8.142 -10.157 15.720 1.00 95.88 148 HIS A CA 1
ATOM 1157 C C . HIS A 1 148 ? -7.253 -9.859 14.503 1.00 95.88 148 HIS A C 1
ATOM 1159 O O . HIS A 1 148 ? -6.248 -9.158 14.603 1.00 95.88 148 HIS A O 1
ATOM 1165 N N . GLN A 1 149 ? -7.640 -10.357 13.326 1.00 95.69 149 GLN A N 1
ATOM 1166 C CA . GLN A 1 149 ? -6.951 -10.092 12.064 1.00 95.69 149 GLN A CA 1
ATOM 1167 C C . GLN A 1 149 ? -7.665 -9.015 11.254 1.00 95.69 149 GLN A C 1
ATOM 1169 O O . GLN A 1 149 ? -8.895 -8.951 11.227 1.00 95.69 149 GLN A O 1
ATOM 1174 N N . LEU A 1 150 ? -6.893 -8.172 10.566 1.00 95.38 150 LEU A N 1
ATOM 1175 C CA . LEU A 1 150 ? -7.441 -7.186 9.638 1.00 95.38 150 LEU A CA 1
ATOM 1176 C C . LEU A 1 150 ? -8.195 -7.901 8.507 1.00 95.38 150 LEU A C 1
ATOM 1178 O O . LEU A 1 150 ? -7.665 -8.806 7.864 1.00 95.38 150 LEU A O 1
ATOM 1182 N N . ILE A 1 151 ? -9.432 -7.482 8.243 1.00 96.81 151 ILE A N 1
ATOM 1183 C CA . ILE A 1 151 ? -10.258 -8.099 7.202 1.00 96.81 151 ILE A CA 1
ATOM 1184 C C . ILE A 1 151 ? -9.861 -7.543 5.831 1.00 96.81 151 ILE A C 1
ATOM 1186 O O . ILE A 1 151 ? -10.134 -6.380 5.519 1.00 96.81 151 ILE A O 1
ATOM 1190 N N . PHE A 1 152 ? -9.276 -8.402 4.996 1.00 96.56 152 PHE A N 1
ATOM 1191 C CA . PHE A 1 152 ? -8.974 -8.113 3.595 1.00 96.56 152 PHE A CA 1
ATOM 1192 C C . PHE A 1 152 ? -10.110 -8.520 2.653 1.00 96.56 152 PHE A C 1
ATOM 1194 O O . PHE A 1 152 ? -10.914 -9.406 2.941 1.00 96.56 152 PHE A O 1
ATOM 1201 N N . GLY A 1 153 ? -10.160 -7.867 1.496 1.00 96.56 153 GLY A N 1
ATOM 1202 C CA . GLY A 1 153 ? -11.113 -8.161 0.433 1.00 96.56 153 GLY A CA 1
ATOM 1203 C C . GLY A 1 153 ? -10.803 -7.354 -0.822 1.00 96.56 153 GLY A C 1
ATOM 1204 O O . GLY A 1 153 ? -9.669 -6.925 -1.029 1.00 96.56 153 GLY A O 1
ATOM 1205 N N . TYR A 1 154 ? -11.814 -7.146 -1.665 1.00 96.44 154 TYR A N 1
ATOM 1206 C CA . TYR A 1 154 ? -11.650 -6.486 -2.965 1.00 96.44 154 TYR A CA 1
ATOM 1207 C C . TYR A 1 154 ? -12.426 -5.177 -3.118 1.00 96.44 154 TYR A C 1
ATOM 1209 O O . TYR A 1 154 ? -12.327 -4.548 -4.164 1.00 96.44 154 TYR A O 1
ATOM 1217 N N . ASP A 1 155 ? -13.182 -4.757 -2.101 1.00 96.31 155 ASP A N 1
ATOM 1218 C CA . ASP A 1 155 ? -13.933 -3.498 -2.102 1.00 96.31 155 ASP A CA 1
ATOM 1219 C C . ASP A 1 155 ? -13.414 -2.589 -0.974 1.00 96.31 155 ASP A C 1
ATOM 1221 O O . ASP A 1 155 ? -13.634 -2.903 0.202 1.00 96.31 155 ASP A O 1
ATOM 1225 N N . PRO A 1 156 ? -12.743 -1.462 -1.289 1.00 95.56 156 PRO A N 1
ATOM 1226 C CA . PRO A 1 156 ? -12.149 -0.584 -0.279 1.00 95.56 156 PRO A CA 1
ATOM 1227 C C . PRO A 1 156 ? -13.180 0.028 0.674 1.00 95.56 156 PRO A C 1
ATOM 1229 O O . PRO A 1 156 ? -12.821 0.478 1.760 1.00 95.56 156 PRO A O 1
ATOM 1232 N N . LYS A 1 157 ? -14.470 0.028 0.304 1.00 95.88 157 LYS A N 1
ATOM 1233 C CA . LYS A 1 157 ? -15.566 0.488 1.169 1.00 95.88 157 LYS A CA 1
ATOM 1234 C C . LYS A 1 157 ? -15.985 -0.559 2.203 1.00 95.88 157 LYS A C 1
ATOM 1236 O O . LYS A 1 157 ? -16.771 -0.250 3.104 1.00 95.88 157 LYS A O 1
ATOM 1241 N N . LYS A 1 158 ? -15.521 -1.803 2.066 1.00 96.94 158 LYS A N 1
ATOM 1242 C CA . LYS A 1 158 ? -15.919 -2.946 2.903 1.00 96.94 158 LYS A CA 1
ATOM 1243 C C . LYS A 1 158 ? -14.742 -3.587 3.633 1.00 96.94 158 LYS A C 1
ATOM 1245 O O . LYS A 1 158 ? -14.962 -4.156 4.701 1.00 96.94 158 LYS A O 1
ATOM 1250 N N . SER A 1 159 ? -13.527 -3.494 3.106 1.00 97.12 159 SER A N 1
ATOM 1251 C CA . SER A 1 159 ? -12.350 -4.165 3.665 1.00 97.12 159 SER A CA 1
ATOM 1252 C C . SER A 1 159 ? -11.067 -3.365 3.453 1.00 97.12 159 SER A C 1
ATOM 1254 O O . SER A 1 159 ? -11.034 -2.415 2.664 1.00 97.12 159 SER A O 1
ATOM 1256 N N . ALA A 1 160 ? -9.996 -3.798 4.116 1.00 96.56 160 ALA A N 1
ATOM 1257 C CA . ALA A 1 160 ? -8.645 -3.445 3.716 1.00 96.56 160 ALA A CA 1
ATOM 1258 C C . ALA A 1 160 ? -8.328 -4.083 2.355 1.00 96.56 160 ALA A C 1
ATOM 1260 O O . ALA A 1 160 ? -8.894 -5.125 1.995 1.00 96.56 160 ALA A O 1
ATOM 1261 N N . ILE A 1 161 ? -7.449 -3.445 1.588 1.00 95.94 161 ILE A N 1
ATOM 1262 C CA . ILE A 1 161 ? -7.130 -3.829 0.214 1.00 95.94 161 ILE A CA 1
ATOM 1263 C C . ILE A 1 161 ? -5.636 -4.059 0.070 1.00 95.94 161 ILE A C 1
ATOM 1265 O O . ILE A 1 161 ? -4.844 -3.154 0.307 1.00 95.94 161 ILE A O 1
ATOM 1269 N N . ALA A 1 162 ? -5.275 -5.244 -0.415 1.00 94.62 162 ALA A N 1
ATOM 1270 C CA . ALA A 1 162 ? -3.991 -5.448 -1.064 1.00 94.62 162 ALA A CA 1
ATOM 1271 C C . ALA A 1 162 ? -4.107 -4.996 -2.526 1.00 94.62 162 ALA A C 1
ATOM 1273 O O . ALA A 1 162 ? -5.057 -5.357 -3.224 1.00 94.62 162 ALA A O 1
ATOM 1274 N N . CYS A 1 163 ? -3.150 -4.200 -2.986 1.00 95.06 163 CYS A N 1
ATOM 1275 C CA . CYS A 1 163 ? -3.110 -3.656 -4.336 1.00 95.06 163 CYS A CA 1
ATOM 1276 C C . CYS A 1 163 ? -2.089 -4.421 -5.174 1.00 95.06 163 CYS A C 1
ATOM 1278 O O . CYS A 1 163 ? -0.963 -4.634 -4.735 1.00 95.06 163 CYS A O 1
ATOM 1280 N N . ILE A 1 164 ? -2.457 -4.794 -6.395 1.00 96.25 164 ILE A N 1
ATOM 1281 C CA . ILE A 1 164 ? -1.490 -5.120 -7.436 1.00 96.25 164 ILE A CA 1
ATOM 1282 C C . ILE A 1 164 ? -1.409 -3.915 -8.358 1.00 96.25 164 ILE A C 1
ATOM 1284 O O . ILE A 1 164 ? -2.420 -3.503 -8.931 1.00 96.25 164 ILE A O 1
ATOM 1288 N N . PHE A 1 165 ? -0.209 -3.376 -8.530 1.00 97.25 165 PHE A N 1
ATOM 1289 C CA . PHE A 1 165 ? 0.054 -2.346 -9.525 1.00 97.25 165 PHE A CA 1
ATOM 1290 C C . PHE A 1 165 ? 1.002 -2.869 -10.602 1.00 97.25 165 PHE A C 1
ATOM 1292 O O . PHE A 1 165 ? 1.825 -3.749 -10.347 1.00 97.25 165 PHE A O 1
ATOM 1299 N N . GLN A 1 166 ? 0.901 -2.307 -11.802 1.00 97.31 166 GLN A N 1
ATOM 1300 C CA . GLN A 1 166 ? 1.858 -2.519 -12.874 1.00 97.31 166 GLN A CA 1
ATOM 1301 C C . GLN A 1 166 ? 2.716 -1.272 -13.076 1.00 97.31 166 GLN A C 1
ATOM 1303 O O . GLN A 1 166 ? 2.204 -0.150 -13.125 1.00 97.31 166 GLN A O 1
ATOM 1308 N N . TRP A 1 167 ? 4.024 -1.461 -13.224 1.00 97.31 167 TRP A N 1
ATOM 1309 C CA . TRP A 1 167 ? 4.910 -0.409 -13.717 1.00 97.31 167 TRP A CA 1
ATOM 1310 C C . TRP A 1 167 ? 4.665 -0.163 -15.206 1.00 97.31 167 TRP A C 1
ATOM 1312 O O . TRP A 1 167 ? 4.833 -1.067 -16.026 1.00 97.31 167 TRP A O 1
ATOM 1322 N N . LYS A 1 168 ? 4.325 1.074 -15.570 1.00 96.62 168 LYS A N 1
ATOM 1323 C CA . LYS A 1 168 ? 4.116 1.497 -16.961 1.00 96.62 168 LYS A CA 1
ATOM 1324 C C . LYS A 1 168 ? 5.034 2.657 -17.322 1.00 96.62 168 LYS A C 1
ATOM 1326 O O . LYS A 1 168 ? 5.433 3.440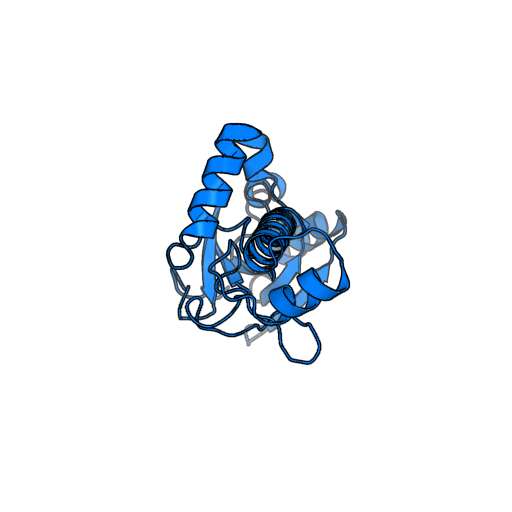 -16.457 1.00 96.62 168 LYS A O 1
ATOM 1331 N N . LYS A 1 169 ? 5.377 2.795 -18.605 1.00 94.56 169 LYS A N 1
ATOM 1332 C CA . LYS A 1 169 ? 6.101 3.977 -19.102 1.00 94.56 169 LYS A CA 1
ATOM 1333 C C . LYS A 1 169 ? 5.276 5.250 -18.839 1.00 94.56 169 LYS A C 1
ATOM 1335 O O . LYS A 1 169 ? 4.060 5.204 -19.003 1.00 94.56 169 LYS A O 1
ATOM 1340 N N . PRO A 1 170 ? 5.901 6.383 -18.462 1.00 94.44 170 PRO A N 1
ATOM 1341 C CA . PRO A 1 170 ? 7.341 6.636 -18.323 1.00 94.44 170 PRO A CA 1
ATOM 1342 C C . PRO A 1 170 ? 7.883 6.438 -16.886 1.00 94.44 170 PRO A C 1
ATOM 1344 O O . PRO A 1 170 ? 8.716 7.216 -16.431 1.00 94.44 170 PRO A O 1
ATOM 1347 N N . GLY A 1 171 ? 7.416 5.423 -16.155 1.00 95.31 171 GLY A N 1
ATOM 1348 C CA . GLY A 1 171 ? 7.788 5.184 -14.755 1.00 95.31 171 GLY A CA 1
ATOM 1349 C C . GLY A 1 171 ? 6.681 5.528 -13.776 1.00 95.31 171 GLY A C 1
ATOM 1350 O O . GLY A 1 171 ? 6.924 6.129 -12.732 1.00 95.31 171 GLY A O 1
ATOM 1351 N N . VAL A 1 172 ? 5.456 5.144 -14.123 1.00 96.38 172 VAL A N 1
ATOM 1352 C CA . VAL A 1 172 ? 4.271 5.311 -13.286 1.00 96.38 172 VAL A CA 1
ATOM 1353 C C . VAL A 1 172 ? 3.815 3.960 -12.749 1.00 96.38 172 VAL A C 1
ATOM 1355 O O . VAL A 1 172 ? 3.899 2.937 -13.429 1.00 96.38 172 VAL A O 1
ATOM 1358 N N . ARG A 1 173 ? 3.338 3.961 -11.506 1.00 96.94 173 ARG A N 1
ATOM 1359 C CA . ARG A 1 173 ? 2.786 2.787 -10.827 1.00 96.94 173 ARG A CA 1
ATOM 1360 C C . ARG A 1 173 ? 1.273 2.845 -10.988 1.00 96.94 173 ARG A C 1
ATOM 1362 O O . ARG A 1 173 ? 0.646 3.722 -10.402 1.00 96.94 173 ARG A O 1
ATOM 1369 N N . VAL A 1 174 ? 0.704 1.968 -11.812 1.00 97.69 174 VAL A N 1
ATOM 1370 C CA . VAL A 1 174 ? -0.733 1.970 -12.128 1.00 97.69 174 VAL A CA 1
ATOM 1371 C C . VAL A 1 174 ? -1.402 0.806 -11.405 1.00 97.69 174 VAL A C 1
ATOM 1373 O O . VAL A 1 174 ? -1.083 -0.336 -11.727 1.00 97.69 174 VAL A O 1
ATOM 1376 N N . PRO A 1 175 ? -2.293 1.045 -10.425 1.00 97.44 175 PRO A N 1
ATOM 1377 C CA . PRO A 1 175 ? -3.119 -0.010 -9.841 1.00 97.44 175 PRO A CA 1
ATOM 1378 C C . PRO A 1 175 ? -3.895 -0.754 -10.933 1.00 97.44 175 PRO A C 1
ATOM 1380 O O . PRO A 1 175 ? -4.532 -0.121 -11.769 1.00 97.44 175 PRO A O 1
ATOM 1383 N N . VAL A 1 176 ? -3.843 -2.085 -10.933 1.00 97.31 176 VAL A N 1
ATOM 1384 C CA . VAL A 1 176 ? -4.527 -2.938 -11.926 1.00 97.31 176 VAL A CA 1
ATOM 1385 C C . VAL A 1 176 ? -5.458 -3.967 -11.282 1.00 97.31 176 VAL A C 1
ATOM 1387 O O . VAL A 1 176 ? -6.342 -4.506 -11.945 1.00 97.31 176 VAL A O 1
ATOM 1390 N N . PHE A 1 177 ? -5.290 -4.251 -9.985 1.00 96.38 177 PHE A N 1
ATOM 1391 C CA . PHE A 1 177 ? -6.156 -5.164 -9.239 1.00 96.38 177 PHE A CA 1
ATOM 1392 C C . PHE A 1 177 ? -6.152 -4.837 -7.728 1.00 96.38 177 PHE A C 1
ATOM 1394 O O . PHE A 1 177 ? -5.105 -4.446 -7.211 1.00 96.38 177 PHE A O 1
ATOM 1401 N N . PRO A 1 178 ? -7.263 -5.038 -6.989 1.00 96.56 178 PRO A N 1
ATOM 1402 C CA . PRO A 1 178 ? -8.581 -5.480 -7.454 1.00 96.56 178 PRO A CA 1
ATOM 1403 C C . PRO A 1 178 ? -9.274 -4.494 -8.390 1.00 96.56 178 PRO A C 1
ATOM 1405 O O . PRO A 1 178 ? -8.963 -3.308 -8.400 1.00 96.56 178 PRO A O 1
ATOM 1408 N N . ILE A 1 179 ? -10.247 -4.987 -9.165 1.00 96.00 179 ILE A N 1
ATOM 1409 C CA . ILE A 1 179 ? -10.990 -4.189 -10.160 1.00 96.00 179 ILE A CA 1
ATOM 1410 C C . ILE A 1 179 ? -11.582 -2.920 -9.530 1.00 96.00 179 ILE A C 1
ATOM 1412 O O . ILE A 1 179 ? -11.548 -1.860 -10.143 1.00 96.00 179 ILE A O 1
ATOM 1416 N N . ALA A 1 180 ? -12.055 -2.996 -8.281 1.00 95.94 180 ALA A N 1
ATOM 1417 C CA . ALA A 1 180 ? -12.648 -1.857 -7.579 1.00 95.94 180 ALA A CA 1
ATOM 1418 C C . ALA A 1 180 ? -11.684 -0.679 -7.344 1.00 95.94 180 ALA A C 1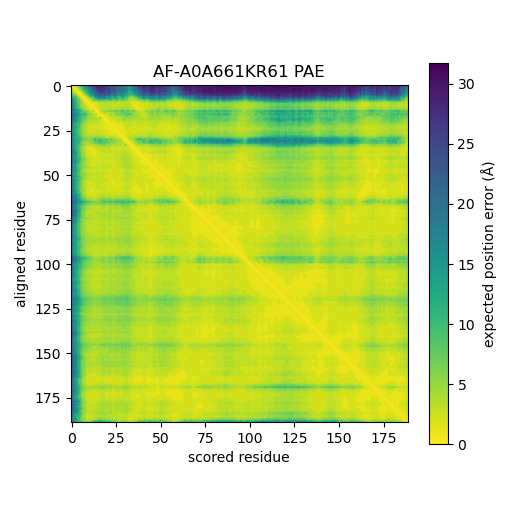
ATOM 1420 O O . ALA A 1 180 ? -12.149 0.427 -7.076 1.00 95.94 180 ALA A O 1
ATOM 1421 N N . ILE A 1 181 ? -10.370 -0.910 -7.414 1.00 96.00 181 ILE A N 1
ATOM 1422 C CA . ILE A 1 181 ? -9.331 0.121 -7.286 1.00 96.00 181 ILE A CA 1
ATOM 1423 C C . ILE A 1 181 ? -8.466 0.250 -8.544 1.00 96.00 181 ILE A C 1
ATOM 1425 O O . ILE A 1 181 ? -7.451 0.940 -8.516 1.00 96.00 181 ILE A O 1
ATOM 1429 N N . SER A 1 182 ? -8.809 -0.467 -9.616 1.00 96.69 182 SER A N 1
ATOM 1430 C CA . SER A 1 182 ? -8.007 -0.474 -10.831 1.00 96.69 182 SER A CA 1
ATOM 1431 C C . SER A 1 182 ? -8.069 0.891 -11.516 1.00 96.69 182 SER A C 1
ATOM 1433 O O . SER A 1 182 ? -9.133 1.500 -11.644 1.00 96.69 182 SER A O 1
ATOM 1435 N N . GLU A 1 183 ? -6.910 1.366 -11.959 1.00 96.94 183 GLU A N 1
ATOM 1436 C CA . GLU A 1 183 ? -6.744 2.590 -12.742 1.00 96.94 183 GLU A CA 1
ATOM 1437 C C . GLU A 1 183 ? -6.218 2.290 -14.159 1.00 96.94 183 GLU A C 1
ATOM 1439 O O . GLU A 1 183 ? -5.896 3.212 -14.910 1.00 96.94 183 GLU A O 1
ATOM 1444 N N . GLY A 1 184 ? -6.139 1.010 -14.543 1.00 95.31 184 GLY A N 1
ATOM 1445 C CA . GLY A 1 184 ? -5.789 0.577 -15.893 1.00 95.31 184 GLY A CA 1
ATOM 1446 C C . GLY A 1 184 ? -5.711 -0.943 -16.044 1.00 95.31 184 GLY A C 1
ATOM 1447 O O . GLY A 1 184 ? -5.744 -1.691 -15.070 1.00 95.31 184 GLY A O 1
ATOM 1448 N N . ASP A 1 185 ? -5.569 -1.404 -17.284 1.00 95.19 185 ASP A N 1
ATOM 1449 C CA . ASP A 1 185 ? -5.470 -2.835 -17.587 1.00 95.19 185 ASP A CA 1
ATOM 1450 C C . ASP A 1 185 ? -4.041 -3.371 -17.448 1.00 95.19 185 ASP A C 1
ATOM 1452 O O . ASP A 1 185 ? -3.060 -2.626 -17.559 1.00 95.19 185 ASP A O 1
ATOM 1456 N N . ILE A 1 186 ? -3.923 -4.687 -17.251 1.00 93.88 186 ILE A N 1
ATOM 1457 C CA . ILE A 1 186 ? -2.637 -5.391 -17.293 1.00 93.88 186 ILE A CA 1
ATOM 1458 C C . ILE A 1 186 ? -2.132 -5.432 -18.737 1.00 93.88 186 ILE A C 1
ATOM 1460 O O . ILE A 1 186 ? -2.790 -5.967 -19.628 1.00 93.88 186 ILE A O 1
ATOM 1464 N N . GLU A 1 187 ? -0.918 -4.939 -18.953 1.00 91.56 187 GLU A N 1
ATOM 1465 C CA . GLU A 1 187 ? -0.204 -5.047 -20.223 1.00 91.56 187 GLU A CA 1
ATOM 1466 C C . GLU A 1 187 ? 0.689 -6.288 -20.228 1.00 91.56 187 GLU A C 1
ATOM 1468 O O . GLU A 1 187 ? 1.550 -6.461 -19.361 1.00 91.56 187 GLU A O 1
ATOM 1473 N N . LEU A 1 188 ? 0.504 -7.162 -21.217 1.00 87.50 188 LEU A N 1
ATOM 1474 C CA . LEU A 1 188 ? 1.342 -8.347 -21.382 1.00 87.50 188 LEU A CA 1
ATOM 1475 C C . LEU A 1 188 ? 2.705 -7.996 -22.023 1.00 87.50 188 LEU A C 1
ATOM 1477 O O . LEU A 1 188 ? 2.814 -6.975 -22.716 1.00 87.50 188 LEU A O 1
ATOM 1481 N N . PRO A 1 189 ? 3.757 -8.809 -21.784 1.00 77.94 189 PRO A N 1
ATOM 1482 C CA . PRO A 1 189 ? 5.089 -8.631 -22.369 1.00 77.94 189 PRO A CA 1
ATOM 1483 C C . PRO A 1 189 ? 5.107 -8.558 -23.896 1.00 77.94 189 PRO A C 1
ATOM 1485 O O . PRO A 1 189 ? 4.496 -9.434 -24.549 1.00 77.94 189 PRO A O 1
#

Sequence (189 aa):
FKIRLKKVIITLAFFDMPESGILIKQFHSICRKSLLAGIISPATPEYAWNATSGAVEKLLLLVLEPGPIPIKQIPRSVEFNKRYGEFWGEKARKKLSCHGAGCAYDAVYVLVKAMEKAGTKDADKVVKELEKIDMNGVVGRIRFSKEHQLIFGYDPKKSAIACIFQWKKPGVRVPVFPIAISEGDIELP

Solvent-accessible surface area (backbone atoms only — not comparable to full-atom values): 10050 Å² total; per-residue (Å²): 138,85,85,79,76,92,57,79,43,76,45,79,44,82,45,79,53,79,66,53,59,57,51,40,45,50,43,51,72,72,42,61,58,38,41,50,30,33,37,47,43,71,64,59,20,64,50,25,32,68,79,44,73,49,35,49,57,54,30,36,37,54,26,72,37,28,17,67,50,66,36,83,72,30,58,47,4,36,50,48,41,51,51,43,21,74,72,66,32,61,75,50,44,34,56,35,47,46,63,58,68,37,56,54,54,37,51,53,55,53,51,50,53,11,27,63,73,46,74,43,86,51,62,74,54,22,51,64,32,46,66,65,41,74,43,80,35,31,40,14,18,45,35,47,47,97,83,72,40,77,39,70,50,61,44,44,90,75,10,22,29,52,33,30,27,31,29,38,88,99,65,42,80,38,35,40,31,38,74,72,54,38,74,50,81,86,67,81,99

Nearest PDB structures (foldseek):
  4gmg-assembly1_A  TM=3.677E-01  e=3.482E+00  Yersinia enterocolitica subsp. enterocolitica 8081
  4gmf-assembly2_D  TM=3.570E-01  e=6.955E+00  Yersinia enterocolitica subsp. enterocolitica 8081
  5kvs-assembly1_B 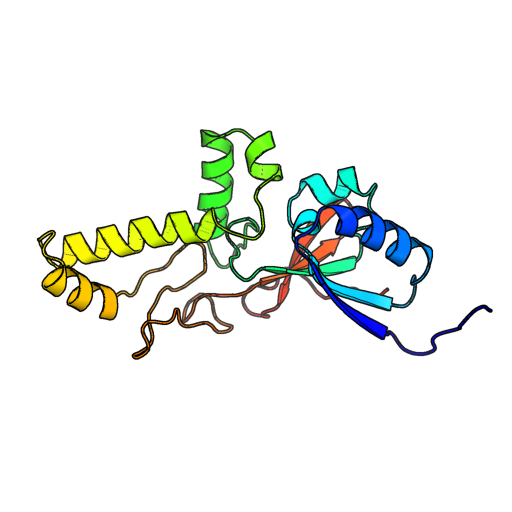 TM=3.762E-01  e=8.400E+00  Yersinia enterocolitica
  2ce7-assembly1_B  TM=3.054E-01  e=9.526E+00  Thermotoga maritima

Foldseek 3Di:
DQPPDPAAAEDEDDDPDPCVLVVLLVCLVRVVQYEYEYAHFCCLFLCSCVSSVNSLALHKYKQQQCLLPCFPLQNQSVVSLVVCCVVVNPVVSSNDTSDDPQVVVVVVVLQVQLCVVLVHPDPVSSVVSSQVDWDRGSQATFHADPVRDFDEDFASPVGGYTFIWTQHPPRDTFTDPDPNRGPDHRDGD

Radius of gyration: 18.7 Å; Cα contacts (8 Å, |Δi|>4): 373; chains: 1; bounding box: 36×40×58 Å